Protein AF-0000000087522791 (afdb_homodimer)

pLDDT: mean 91.51, std 10.09, range [38.78, 98.69]

Sequence (340 aa):
MNMLNAKVTFFAPVYRTEDPEKVGAAVSNMANFGRPKSEEIRPDFISGTIPALDKIDCDGENIKQTACINGNLELLSGIHYLIRKEEIIDTANTAFKNGTDESGCQTLVALNKQAALMKHLSFPADVEPLGSVYLEIEAETPDALLKIIDWLTPPTKEGIPVYELKMNELMNMLNAKVTFFAPVYRTEDPEKVGAAVSNMANFGRPKSEEIRPDFISGTIPALDKIDCDGENIKQTACINGNLELLSGIHYLIRKEEIIDTANTAFKNGTDESGCQTLVALNKQAALMKHLSFPADVEPLGSVYLEIEAETPDALLKIIDWLTPPTKEGIPVYELKMNEL

Nearest PDB structures (foldseek):
  3d7a-assembly1_B  TM=8.753E-01  e=3.860E-10  Pyrococcus horikoshii
  2ogk-assembly1_A  TM=7.595E-01  e=5.384E-07  Archaeoglobus fulgidus
  2ogk-assembly1_C  TM=7.131E-01  e=2.020E-06  Archaeoglobus fulgidus
  2ogk-assembly1_B  TM=6.559E-01  e=8.596E-06  Archaeoglobus fulgidus
  8p8b-assembly1_d  TM=5.933E-01  e=1.029E-03  Mycoplasmoides pneumoniae M129

Foldseek 3Di:
DDFFWKKKKKKAFDFPVDDPVLLQLLSQLQQQPPHDPVPGDGWDKAALDDVPPVPDPDDSVGTGIMTMDMDTLVSCVRVLVLCVVVLPLPVLLVQQVVQQDPQLFKGKFFFQSVVSSVSHTDGDPDADPRGGIMMMMGGPHNVSSVVSSCQSRNDDDVSHHPDHDDSVVD/DDFFWKKKKKKWFDFPVDDPVLLQLLSQLQQCPPHDPVPGDGWDKAALDDVPPVPDPDDSVGTGIMTMDMDTLVSCPRLLVLCVVVLPLVVLLVQQVVQQDPQLQKGKFFFQSVVSSVSHTDGDPDQDPVTTIMMMMGGPHNVSSVVSSCQSRNDDDVSHHPDHDDSVND

InterPro domains:
  IPR002739 RNA-binding protein PAB1135-like [MF_01112] (6-160)
  IPR002739 RNA-binding protein PAB1135-like [PF01877] (8-127)
  IPR002739 RNA-binding protein PAB1135-like [PTHR39652] (6-169)
  IPR022803 Large ribosomal subunit protein uL5 domain superfamily [G3DSA:3.30.1440.10] (5-162)
  IPR022803 Large ribosomal subunit protein uL5 domain superfamily [SSF55282] (7-168)

Organism: NCBI:txid91560

Solvent-accessible surface area (backbone atoms only — not comparable to full-atom values): 17911 Å² total; per-residue (Å²): 115,77,60,63,70,34,46,30,34,35,31,29,67,31,40,70,41,37,30,63,66,45,49,32,44,15,45,31,36,49,48,31,35,92,50,56,78,92,68,52,64,73,56,43,78,40,70,75,50,59,85,62,54,90,76,44,94,68,66,67,90,43,34,55,28,18,31,33,42,76,49,39,63,74,44,44,54,24,48,39,51,41,30,60,74,66,69,34,40,67,64,50,37,51,44,47,59,70,25,36,45,92,80,38,24,36,29,50,35,61,28,33,34,56,43,16,56,70,66,37,80,46,68,59,90,58,89,41,31,68,44,42,29,33,44,36,43,37,27,85,35,39,67,53,32,50,50,53,49,38,48,57,26,38,62,56,59,97,84,39,63,75,56,81,65,55,74,73,76,54,116,76,60,61,69,33,46,30,35,36,31,28,74,32,41,70,40,38,30,62,67,45,49,31,44,15,45,31,36,49,50,30,36,91,50,55,76,90,69,53,64,74,56,45,77,39,69,77,49,57,85,62,52,91,76,45,94,67,65,66,90,46,37,56,27,18,32,33,43,76,48,39,61,74,44,43,53,24,48,40,50,42,31,60,74,64,68,36,40,67,62,50,37,51,43,48,57,72,24,37,45,92,81,38,22,37,29,49,36,59,28,34,34,57,43,16,55,70,67,38,79,47,68,59,92,54,90,47,27,67,43,42,30,31,44,37,42,36,28,85,35,39,66,54,31,50,50,52,48,37,48,57,26,36,61,56,60,96,83,38,63,75,55,81,64,55,74,73,77,54

Radius of gyration: 23.8 Å; Cα contacts (8 Å, |Δi|>4): 717; chains: 2; bounding box: 39×78×56 Å

Secondary structure (DSSP, 8-state):
-----EEEEEEEEEETTB-HHHHHHHHHHHHHTT--GGGPPPPEEEES--TTGGGS---GGGEEEEEEEEE-GGGGHHHHHHHHHTT-HHHHHHHHHHHB-TTSSEEEEEEEHHHHHTT-----SS--TT-EEEEEEEESSHHHHHHHHHHHS--EETTEES----GGG-/-----EEEEEEEEEETTB-HHHHHHHHHHHHHTT--GGGPPPPEEEES--TTTTTS---GGGEEEEEEEEE-GGGGHHHHHHHHHTT-HHHHHHHHHHHB-TTSSEEEEEEEHHHHHTT-----SS--TT-EEEEEEEESSHHHHHHHHHHHS--EETTEES----GGG-

Structure (mmCIF, N/CA/C/O backbone):
data_AF-0000000087522791-model_v1
#
loop_
_entity.id
_entity.type
_entity.pdbx_description
1 polymer 'UPF0201 protein C7391_0536'
#
loop_
_atom_site.group_PDB
_atom_site.id
_atom_site.type_symbol
_atom_site.label_atom_id
_atom_site.label_alt_id
_atom_site.label_comp_id
_atom_site.label_asym_id
_atom_site.label_entity_id
_atom_site.label_seq_id
_atom_site.pdbx_PDB_ins_code
_atom_site.Cartn_x
_atom_site.Cartn_y
_atom_site.Cartn_z
_atom_site.occupancy
_atom_site.B_iso_or_equiv
_atom_site.auth_seq_id
_atom_site.auth_comp_id
_atom_site.auth_asym_id
_atom_site.auth_atom_id
_atom_site.pdbx_PDB_model_num
ATOM 1 N N . MET A 1 1 ? 0.618 39.938 15.984 1 38.97 1 MET A N 1
ATOM 2 C CA . MET A 1 1 ? 0.861 38.688 16.734 1 38.97 1 MET A CA 1
ATOM 3 C C . MET A 1 1 ? 1.631 37.688 15.898 1 38.97 1 MET A C 1
ATOM 5 O O . MET A 1 1 ? 1.206 37.344 14.789 1 38.97 1 MET A O 1
ATOM 9 N N . ASN A 1 2 ? 2.881 37.656 16.031 1 54.75 2 ASN A N 1
ATOM 10 C CA . ASN A 1 2 ? 3.828 36.969 15.156 1 54.75 2 ASN A CA 1
ATOM 11 C C . ASN A 1 2 ? 3.557 35.469 15.102 1 54.75 2 ASN A C 1
ATOM 13 O O . ASN A 1 2 ? 3.533 34.781 16.141 1 54.75 2 ASN A O 1
ATOM 17 N N . MET A 1 3 ? 2.85 35 14.062 1 66.94 3 MET A N 1
ATOM 18 C CA . MET A 1 3 ? 2.564 33.562 13.883 1 66.94 3 MET A CA 1
ATOM 19 C C . MET A 1 3 ? 3.832 32.75 14.039 1 66.94 3 MET A C 1
ATOM 21 O O . MET A 1 3 ? 4.914 33.156 13.641 1 66.94 3 MET A O 1
ATOM 25 N N . LEU A 1 4 ? 3.703 31.703 14.945 1 83.94 4 LEU A N 1
ATOM 26 C CA . LEU A 1 4 ? 4.82 30.797 15.156 1 83.94 4 LEU A CA 1
ATOM 27 C C . LEU A 1 4 ? 5.426 30.359 13.82 1 83.94 4 LEU A C 1
ATOM 29 O O . LEU A 1 4 ? 4.707 30.172 12.836 1 83.94 4 LEU A O 1
ATOM 33 N N . ASN A 1 5 ? 6.723 30.516 13.828 1 90.94 5 ASN A N 1
ATOM 34 C CA . ASN A 1 5 ? 7.414 30 12.648 1 90.94 5 ASN A CA 1
ATOM 35 C C . ASN A 1 5 ? 7.488 28.469 12.672 1 90.94 5 ASN A C 1
ATOM 37 O O . ASN A 1 5 ? 7.938 27.891 13.656 1 90.94 5 ASN A O 1
ATOM 41 N N . ALA A 1 6 ? 6.812 27.812 11.742 1 96.88 6 ALA A N 1
ATOM 42 C CA . ALA A 1 6 ? 6.875 26.359 11.617 1 96.88 6 ALA A CA 1
ATOM 43 C C . ALA A 1 6 ? 6.93 25.938 10.148 1 96.88 6 ALA A C 1
ATOM 45 O O . ALA A 1 6 ? 6.375 26.609 9.281 1 96.88 6 ALA A O 1
ATOM 46 N N . LYS A 1 7 ? 7.672 24.891 9.914 1 97.69 7 LYS A N 1
ATOM 47 C CA . LYS A 1 7 ? 7.68 24.234 8.609 1 97.69 7 LYS A CA 1
ATOM 48 C C . LYS A 1 7 ? 6.695 23.078 8.57 1 97.69 7 LYS A C 1
ATOM 50 O O . LYS A 1 7 ? 6.688 22.234 9.477 1 97.69 7 LYS A O 1
ATOM 55 N N . VAL A 1 8 ? 5.828 23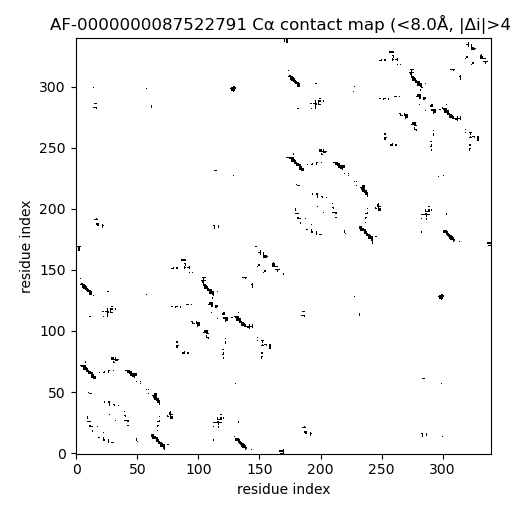.078 7.566 1 98.12 8 VAL A N 1
ATOM 56 C CA . VAL A 1 8 ? 4.832 22.031 7.406 1 98.12 8 VAL A CA 1
ATOM 57 C C . VAL A 1 8 ? 5.027 21.328 6.062 1 98.12 8 VAL A C 1
ATOM 59 O O . VAL A 1 8 ? 5.117 21.984 5.02 1 98.12 8 VAL A O 1
ATOM 62 N N . THR A 1 9 ? 5.117 20.016 6.105 1 97.44 9 THR A N 1
ATOM 63 C CA . THR A 1 9 ? 5.297 19.219 4.891 1 97.44 9 THR A CA 1
ATOM 64 C C . THR A 1 9 ? 4.285 18.078 4.832 1 97.44 9 THR A C 1
ATOM 66 O O . THR A 1 9 ? 4.121 17.344 5.801 1 97.44 9 THR A O 1
ATOM 69 N N . PHE A 1 10 ? 3.549 18.047 3.717 1 98.19 10 PHE A N 1
ATOM 70 C CA . PHE A 1 10 ? 2.805 16.844 3.346 1 98.19 10 PHE A CA 1
ATOM 71 C C . PHE A 1 10 ? 3.547 16.062 2.271 1 98.19 10 PHE A C 1
ATOM 73 O O . PHE A 1 10 ? 4.016 16.641 1.286 1 98.19 10 PHE A O 1
ATOM 80 N N . PHE A 1 11 ? 3.66 14.719 2.49 1 96.62 11 PHE A N 1
ATOM 81 C CA . PHE A 1 11 ? 4.301 13.961 1.422 1 96.62 11 PHE A CA 1
ATOM 82 C C . PHE A 1 11 ? 3.82 12.516 1.422 1 96.62 11 PHE A C 1
ATOM 84 O O . PHE A 1 11 ? 3.299 12.031 2.428 1 96.62 11 PHE A O 1
ATOM 91 N N . ALA A 1 12 ? 4.012 11.852 0.298 1 94.88 12 ALA A N 1
ATOM 92 C CA . ALA A 1 12 ? 3.662 10.445 0.132 1 94.88 12 ALA A CA 1
ATOM 93 C C . ALA A 1 12 ? 4.523 9.789 -0.945 1 94.88 12 ALA A C 1
ATOM 95 O O . ALA A 1 12 ? 4.723 10.359 -2.02 1 94.88 12 ALA A O 1
ATOM 96 N N . PRO A 1 13 ? 5.066 8.656 -0.604 1 92.31 13 PRO A N 1
ATOM 97 C CA . PRO A 1 13 ? 5.73 7.898 -1.665 1 92.31 13 PRO A CA 1
ATOM 98 C C . PRO A 1 13 ? 4.758 7.398 -2.73 1 92.31 13 PRO A C 1
ATOM 100 O O . PRO A 1 13 ? 3.609 7.074 -2.418 1 92.31 13 PRO A O 1
ATOM 103 N N . VAL A 1 14 ? 5.25 7.371 -3.955 1 93.25 14 VAL A N 1
ATOM 104 C CA . VAL A 1 14 ? 4.523 6.789 -5.078 1 93.25 14 VAL A CA 1
ATOM 105 C C . VAL A 1 14 ? 5.152 5.449 -5.461 1 93.25 14 VAL A C 1
ATOM 107 O O . VAL A 1 14 ? 6.266 5.406 -5.988 1 93.25 14 VAL A O 1
ATOM 110 N N . TYR A 1 15 ? 4.449 4.473 -5.262 1 91 15 TYR A N 1
ATOM 111 C CA . TYR A 1 15 ? 4.953 3.143 -5.586 1 91 15 TYR A CA 1
ATOM 112 C C . TYR A 1 15 ? 4.73 2.816 -7.059 1 91 15 TYR A C 1
ATOM 114 O O . TYR A 1 15 ? 3.971 3.504 -7.742 1 91 15 TYR A O 1
ATOM 122 N N . ARG A 1 16 ? 5.34 1.753 -7.543 1 91.44 16 ARG A N 1
ATOM 123 C CA . ARG A 1 16 ? 5.383 1.423 -8.961 1 91.44 16 ARG A CA 1
ATOM 124 C C . ARG A 1 16 ? 3.98 1.164 -9.508 1 91.44 16 ARG A C 1
ATOM 126 O O . ARG A 1 16 ? 3.664 1.549 -10.633 1 91.44 16 ARG A O 1
ATOM 133 N N . THR A 1 17 ? 3.098 0.601 -8.672 1 94.12 17 THR A N 1
ATOM 134 C CA . THR A 1 17 ? 1.778 0.24 -9.18 1 94.12 17 THR A CA 1
ATOM 135 C C . THR A 1 17 ? 0.808 1.41 -9.039 1 94.12 17 THR A C 1
ATOM 137 O O . THR A 1 17 ? -0.329 1.34 -9.508 1 94.12 17 THR A O 1
ATOM 140 N N . GLU A 1 18 ? 1.275 2.479 -8.43 1 94 18 GLU A N 1
ATOM 141 C CA . GLU A 1 18 ? 0.379 3.6 -8.164 1 94 18 GLU A CA 1
ATOM 142 C C . GLU A 1 18 ? 0.366 4.586 -9.328 1 94 18 GLU A C 1
ATOM 144 O O . GLU A 1 18 ? 1.277 4.586 -10.156 1 94 18 GLU A O 1
ATOM 149 N N . ASP A 1 19 ? -0.748 5.285 -9.344 1 95.62 19 ASP A N 1
ATOM 150 C CA . ASP A 1 19 ? -0.875 6.449 -10.219 1 95.62 19 ASP A CA 1
ATOM 151 C C . ASP A 1 19 ? -0.356 7.711 -9.531 1 95.62 19 ASP A C 1
ATOM 153 O O . ASP A 1 19 ? -0.935 8.164 -8.539 1 95.62 19 ASP A O 1
ATOM 157 N N . PRO A 1 20 ? 0.705 8.281 -10.102 1 95.69 20 PRO A N 1
ATOM 158 C CA . PRO A 1 20 ? 1.267 9.461 -9.445 1 95.69 20 PRO A CA 1
ATOM 159 C C . PRO A 1 20 ? 0.243 10.586 -9.281 1 95.69 20 PRO A C 1
ATOM 161 O O . PRO A 1 20 ? 0.276 11.312 -8.281 1 95.69 20 PRO A O 1
ATOM 164 N N . GLU A 1 21 ? -0.662 10.719 -10.195 1 97.38 21 GLU A N 1
ATOM 165 C CA . GLU A 1 21 ? -1.654 11.781 -10.109 1 97.38 21 GLU A CA 1
ATOM 166 C C . GLU A 1 21 ? -2.617 11.555 -8.953 1 97.38 21 GLU A C 1
ATOM 168 O O . GLU A 1 21 ? -3.016 12.508 -8.273 1 97.38 21 GLU A O 1
ATOM 173 N N . LYS A 1 22 ? -2.959 10.336 -8.75 1 96.88 22 LYS A N 1
ATOM 174 C CA . LYS A 1 22 ? -3.854 10.023 -7.637 1 96.88 22 LYS A CA 1
ATOM 175 C C . LYS A 1 22 ? -3.154 10.234 -6.297 1 96.88 22 LYS A C 1
ATOM 177 O O . LYS A 1 22 ? -3.754 10.75 -5.352 1 96.88 22 LYS A O 1
ATOM 182 N N . VAL A 1 23 ? -1.903 9.828 -6.211 1 96.56 23 VAL A N 1
ATOM 183 C CA . VAL A 1 23 ? -1.14 10.039 -4.984 1 96.56 23 VAL A CA 1
ATOM 184 C C . VAL A 1 23 ? -0.968 11.531 -4.734 1 96.56 23 VAL A C 1
ATOM 186 O O . VAL A 1 23 ? -1.139 12.008 -3.605 1 96.56 23 VAL A O 1
ATOM 189 N N . GLY A 1 24 ? -0.649 12.25 -5.828 1 98 24 GLY A N 1
ATOM 190 C CA . GLY A 1 24 ? -0.577 13.695 -5.723 1 98 24 GLY A CA 1
ATOM 191 C C . GLY A 1 24 ? -1.869 14.328 -5.238 1 98 24 GLY A C 1
ATOM 192 O O . GLY A 1 24 ? -1.847 15.266 -4.441 1 98 24 GLY A O 1
ATOM 193 N N . ALA A 1 25 ? -2.971 13.812 -5.715 1 98.25 25 ALA A N 1
ATOM 194 C CA . ALA A 1 25 ? -4.277 14.32 -5.293 1 98.25 25 ALA A CA 1
ATOM 195 C C . ALA A 1 25 ? -4.508 14.062 -3.807 1 98.25 25 ALA A C 1
ATOM 197 O O . ALA A 1 25 ? -5.062 14.914 -3.104 1 98.25 25 ALA A O 1
ATOM 198 N N . ALA A 1 26 ? -4.102 12.906 -3.34 1 97.88 26 ALA A N 1
ATOM 199 C CA . ALA A 1 26 ? -4.234 12.602 -1.918 1 97.88 26 ALA A CA 1
ATOM 200 C C . ALA A 1 26 ? -3.477 13.617 -1.064 1 97.88 26 ALA A C 1
ATOM 202 O O . ALA A 1 26 ? -4.016 14.133 -0.085 1 97.88 26 ALA A O 1
ATOM 203 N N . VAL A 1 27 ? -2.264 13.922 -1.478 1 98.38 27 VAL A N 1
ATOM 204 C CA . VAL A 1 27 ? -1.432 14.898 -0.781 1 98.38 27 VAL A CA 1
ATOM 205 C C . VAL A 1 27 ? -2.078 16.281 -0.86 1 98.38 27 VAL A C 1
ATOM 207 O O . VAL A 1 27 ? -2.201 16.969 0.152 1 98.38 27 VAL A O 1
ATOM 210 N N . SER A 1 28 ? -2.553 16.625 -2.008 1 98.5 28 SER A N 1
ATOM 211 C CA . SER A 1 28 ? -3.18 17.922 -2.256 1 98.5 28 SER A CA 1
ATOM 212 C C . SER A 1 28 ? -4.453 18.078 -1.431 1 98.5 28 SER A C 1
ATOM 214 O O . SER A 1 28 ? -4.707 19.156 -0.882 1 98.5 28 SER A O 1
ATOM 216 N N . ASN A 1 29 ? -5.18 17.047 -1.361 1 98.5 29 ASN A N 1
ATOM 217 C CA . ASN A 1 29 ? -6.434 17.094 -0.619 1 98.5 29 ASN A CA 1
ATOM 218 C C . ASN A 1 29 ? -6.199 17.406 0.856 1 98.5 29 ASN A C 1
ATOM 220 O O . ASN A 1 29 ? -6.977 18.141 1.47 1 98.5 29 ASN A O 1
ATOM 224 N N . MET A 1 30 ? -5.113 16.938 1.399 1 98.5 30 MET A N 1
ATOM 225 C CA . MET A 1 30 ? -4.797 17.172 2.803 1 98.5 30 MET A CA 1
ATOM 226 C C . MET A 1 30 ? -4.25 18.594 2.998 1 98.5 30 MET A C 1
ATOM 228 O O . MET A 1 30 ? -4.641 19.281 3.938 1 98.5 30 MET A O 1
ATOM 232 N N . ALA A 1 31 ? -3.492 19.031 2.084 1 98.5 31 ALA A N 1
ATOM 233 C CA . ALA A 1 31 ? -2.797 20.297 2.23 1 98.5 31 ALA A CA 1
ATOM 234 C C . ALA A 1 31 ? -3.715 21.469 1.884 1 98.5 31 ALA A C 1
ATOM 236 O O . ALA A 1 31 ? -3.568 22.562 2.428 1 98.5 31 ALA A O 1
ATOM 237 N N . ASN A 1 32 ? -4.648 21.188 0.984 1 97.62 32 ASN A N 1
ATOM 238 C CA . ASN A 1 32 ? -5.414 22.281 0.413 1 97.62 32 ASN A CA 1
ATOM 239 C C . ASN A 1 32 ? -6.855 22.297 0.92 1 97.62 32 ASN A C 1
ATOM 241 O O . ASN A 1 32 ? -7.668 23.109 0.486 1 97.62 32 ASN A O 1
ATOM 245 N N . PHE A 1 33 ? -7.16 21.438 1.762 1 96.81 33 PHE A N 1
ATOM 246 C CA . PHE A 1 33 ? -8.562 21.344 2.154 1 96.81 33 PHE A CA 1
ATOM 247 C C . PHE A 1 33 ? -9.086 22.703 2.607 1 96.81 33 PHE A C 1
ATOM 249 O O . PHE A 1 33 ? -8.469 23.359 3.439 1 96.81 33 PHE A O 1
ATOM 256 N N . GLY A 1 34 ? -10.211 23.078 1.997 1 93.5 34 GLY A N 1
ATOM 257 C CA . GLY A 1 34 ? -10.875 24.312 2.391 1 93.5 34 GLY A CA 1
ATOM 258 C C . GLY A 1 34 ? -10.258 25.547 1.752 1 93.5 34 GLY A C 1
ATOM 259 O O . GLY A 1 34 ? -10.781 26.656 1.897 1 93.5 34 GLY A O 1
ATOM 260 N N . ARG A 1 35 ? -9.164 25.375 1.144 1 93.62 35 ARG A N 1
ATOM 261 C CA . ARG A 1 35 ? -8.531 26.516 0.486 1 93.62 35 ARG A CA 1
ATOM 262 C C . ARG A 1 35 ? -9.234 26.859 -0.828 1 93.62 35 ARG A C 1
ATOM 264 O O . ARG A 1 35 ? -9.664 25.953 -1.552 1 93.62 35 ARG A O 1
ATOM 271 N N . PRO A 1 36 ? -9.266 28.156 -1.125 1 94.19 36 PRO A N 1
ATOM 272 C CA . PRO A 1 36 ? -9.781 28.516 -2.451 1 94.19 36 PRO A CA 1
ATOM 273 C C . PRO A 1 36 ? -8.938 27.922 -3.584 1 94.19 36 PRO A C 1
ATOM 275 O O . PRO A 1 36 ? -7.715 27.844 -3.465 1 94.19 36 PRO A O 1
ATOM 278 N N . LYS A 1 37 ? -9.602 27.594 -4.605 1 93.06 37 LYS A N 1
ATOM 279 C CA . LYS A 1 37 ? -8.945 26.984 -5.754 1 93.06 37 LYS A CA 1
ATOM 280 C C . LYS A 1 37 ? -7.758 27.812 -6.223 1 93.06 37 LYS A C 1
ATOM 282 O O . LYS A 1 37 ? -6.715 27.281 -6.594 1 93.06 37 LYS A O 1
ATOM 287 N N . SER A 1 38 ? -7.91 29.094 -6.133 1 94.81 38 SER A N 1
ATOM 288 C CA . SER A 1 38 ? -6.887 30.016 -6.605 1 94.81 38 SER A CA 1
ATOM 289 C C . SER A 1 38 ? -5.645 29.969 -5.723 1 94.81 38 SER A C 1
ATOM 291 O O . SER A 1 38 ? -4.57 30.422 -6.121 1 94.81 38 SER A O 1
ATOM 293 N N . GLU A 1 39 ? -5.738 29.359 -4.551 1 94.88 39 GLU A N 1
ATOM 294 C CA . GLU A 1 39 ? -4.641 29.344 -3.592 1 94.88 39 GLU A CA 1
ATOM 295 C C . GLU A 1 39 ? -4.098 27.938 -3.389 1 94.88 39 GLU A C 1
ATOM 297 O O . GLU A 1 39 ? -3.225 27.719 -2.547 1 94.88 39 GLU A O 1
ATOM 302 N N . GLU A 1 40 ? -4.645 27.016 -4.156 1 95.62 40 GLU A N 1
ATOM 303 C CA . GLU A 1 40 ? -4.207 25.625 -4.004 1 95.62 40 GLU A CA 1
ATOM 304 C C . GLU A 1 40 ? -2.748 25.469 -4.418 1 95.62 40 GLU A C 1
ATOM 306 O O . GLU A 1 40 ? -2.299 26.078 -5.391 1 95.62 40 GLU A O 1
ATOM 311 N N . ILE A 1 41 ? -2.141 24.75 -3.656 1 97.06 41 ILE A N 1
ATOM 312 C CA . ILE A 1 41 ? -0.743 24.438 -3.932 1 97.06 41 ILE A CA 1
ATOM 313 C C . ILE A 1 41 ? -0.645 23.078 -4.617 1 97.06 41 ILE A C 1
ATOM 315 O O . ILE A 1 41 ? -1.22 22.094 -4.145 1 97.06 41 ILE A O 1
ATOM 319 N N . ARG A 1 42 ? 0.048 23.016 -5.691 1 96.31 42 ARG A N 1
ATOM 320 C CA . ARG A 1 42 ? 0.276 21.75 -6.402 1 96.31 42 ARG A CA 1
ATOM 321 C C . ARG A 1 42 ? 1.446 20.984 -5.801 1 96.31 42 ARG A C 1
ATOM 323 O O . ARG A 1 42 ? 2.453 21.578 -5.414 1 96.31 42 ARG A O 1
ATOM 330 N N . PRO A 1 43 ? 1.288 19.703 -5.766 1 97.69 43 PRO A N 1
ATOM 331 C CA . PRO A 1 43 ? 2.422 18.938 -5.25 1 97.69 43 PRO A CA 1
ATOM 332 C C . PRO A 1 43 ? 3.605 18.906 -6.215 1 97.69 43 PRO A C 1
ATOM 334 O O . PRO A 1 43 ? 3.414 18.906 -7.434 1 97.69 43 PRO A O 1
ATOM 337 N N . ASP A 1 44 ? 4.773 18.922 -5.629 1 96.38 44 ASP A N 1
ATOM 338 C CA . ASP A 1 44 ? 5.988 18.578 -6.363 1 96.38 44 ASP A CA 1
ATOM 339 C C . ASP A 1 44 ? 6.266 17.078 -6.305 1 96.38 44 ASP A C 1
ATOM 341 O O . ASP A 1 44 ? 5.922 16.422 -5.32 1 96.38 44 ASP A O 1
ATOM 345 N N . PHE A 1 45 ? 6.852 16.609 -7.348 1 95.81 45 PHE A N 1
ATOM 346 C CA . PHE A 1 45 ? 7.277 15.219 -7.383 1 95.81 45 PHE A CA 1
ATOM 347 C C . PHE A 1 45 ? 8.797 15.117 -7.41 1 95.81 45 PHE A C 1
ATOM 349 O O . PHE A 1 45 ? 9.445 15.68 -8.297 1 95.81 45 PHE A O 1
ATOM 356 N N . ILE A 1 46 ? 9.312 14.461 -6.398 1 92.19 46 ILE A N 1
ATOM 357 C CA . ILE A 1 46 ? 10.758 14.312 -6.285 1 92.19 46 ILE A CA 1
ATOM 358 C C . ILE A 1 46 ? 11.148 12.852 -6.531 1 92.19 46 ILE A C 1
ATOM 360 O O . ILE A 1 46 ? 10.547 11.938 -5.961 1 92.19 46 ILE A O 1
ATOM 364 N N . SER A 1 47 ? 12.125 12.625 -7.363 1 87.06 47 SER A N 1
ATOM 365 C CA . SER A 1 47 ? 12.539 11.266 -7.707 1 87.06 47 SER A CA 1
ATOM 366 C C . SER A 1 47 ? 13.477 10.688 -6.652 1 87.06 47 SER A C 1
ATOM 368 O O . SER A 1 47 ? 14.383 11.375 -6.176 1 87.06 47 SER A O 1
ATOM 370 N N . GLY A 1 48 ? 13.305 9.43 -6.355 1 71 48 GLY A N 1
ATOM 371 C CA . GLY A 1 48 ? 14.25 8.602 -5.617 1 71 48 GLY A CA 1
ATOM 372 C C . GLY A 1 48 ? 14.312 8.945 -4.141 1 71 48 GLY A C 1
ATOM 373 O O . GLY A 1 48 ? 14.883 8.188 -3.35 1 71 48 GLY A O 1
ATOM 374 N N . THR A 1 49 ? 13.766 10.117 -3.707 1 71.75 49 THR A N 1
ATOM 375 C CA . THR A 1 49 ? 14 10.516 -2.324 1 71.75 49 THR A CA 1
ATOM 376 C C . THR A 1 49 ? 12.688 10.531 -1.537 1 71.75 49 THR A C 1
ATOM 378 O O . THR A 1 49 ? 11.641 10.906 -2.07 1 71.75 49 THR A O 1
ATOM 381 N N . ILE A 1 50 ? 12.672 9.859 -0.358 1 77.94 50 ILE A N 1
ATOM 382 C CA . ILE A 1 50 ? 11.578 10.031 0.591 1 77.94 50 ILE A CA 1
ATOM 383 C C . ILE A 1 50 ? 12.039 10.898 1.762 1 77.94 50 ILE A C 1
ATOM 385 O O . ILE A 1 50 ? 13.062 10.609 2.391 1 77.94 50 ILE A O 1
ATOM 389 N N . PRO A 1 51 ? 11.328 11.977 1.845 1 75.75 51 PRO A N 1
ATOM 390 C CA . PRO A 1 51 ? 11.633 12.68 3.092 1 75.75 51 PRO A CA 1
ATOM 391 C C . PRO A 1 51 ? 11.453 11.805 4.328 1 75.75 51 PRO A C 1
ATOM 393 O O . PRO A 1 51 ? 10.57 10.938 4.352 1 75.75 51 PRO A O 1
ATOM 396 N N . ALA A 1 52 ? 12.328 11.852 5.254 1 77.69 52 ALA A N 1
ATOM 397 C CA . ALA A 1 52 ? 12.242 11.164 6.543 1 77.69 52 ALA A CA 1
ATOM 398 C C . ALA A 1 52 ? 12.266 9.648 6.359 1 77.69 52 ALA A C 1
ATOM 400 O O . ALA A 1 52 ? 11.547 8.922 7.043 1 77.69 52 ALA A O 1
ATOM 401 N N . LEU A 1 53 ? 12.969 9.125 5.328 1 75.38 53 LEU A N 1
ATOM 402 C CA . LEU A 1 53 ? 13.055 7.707 5.008 1 75.38 53 LEU A CA 1
ATOM 403 C C . LEU A 1 53 ? 13.438 6.895 6.242 1 75.38 53 LEU A C 1
ATOM 405 O O . LEU A 1 53 ? 12.969 5.766 6.414 1 75.38 53 LEU A O 1
ATOM 409 N N . ASP A 1 54 ? 14.164 7.531 7.055 1 76.19 54 ASP A N 1
ATOM 410 C CA . ASP A 1 54 ? 14.656 6.84 8.242 1 76.19 54 ASP A CA 1
ATOM 411 C C . ASP A 1 54 ? 13.539 6.66 9.273 1 76.19 54 ASP A C 1
ATOM 413 O O . ASP A 1 54 ? 13.664 5.859 10.203 1 76.19 54 ASP A O 1
ATOM 417 N N . LYS A 1 55 ? 12.5 7.363 9.016 1 78 55 LYS A N 1
ATOM 418 C CA . LYS A 1 55 ? 11.445 7.355 10.023 1 78 55 LYS A CA 1
ATOM 419 C C . LYS A 1 55 ? 10.211 6.609 9.516 1 78 55 LYS A C 1
ATOM 421 O O . LYS A 1 55 ? 9.281 6.344 10.281 1 78 55 LYS A O 1
ATOM 426 N N . ILE A 1 56 ? 10.312 6.348 8.242 1 78.38 56 ILE A N 1
ATOM 427 C CA . ILE A 1 56 ? 9.141 5.715 7.648 1 78.38 56 ILE A CA 1
ATOM 428 C C . ILE A 1 56 ? 9.484 4.293 7.211 1 78.38 56 ILE A C 1
ATOM 430 O O . ILE A 1 56 ? 10.57 4.047 6.691 1 78.38 56 ILE A O 1
ATOM 434 N N . ASP A 1 57 ? 8.703 3.414 7.648 1 71.19 57 ASP A N 1
ATOM 435 C CA . ASP A 1 57 ? 8.867 2.037 7.191 1 71.19 57 ASP A CA 1
ATOM 436 C C . ASP A 1 57 ? 8.289 1.854 5.789 1 71.19 57 ASP A C 1
ATOM 438 O O . ASP A 1 57 ? 7.074 1.78 5.613 1 71.19 57 ASP A O 1
ATOM 442 N N . CYS A 1 58 ? 9.281 1.99 4.875 1 67.5 58 CYS A N 1
ATOM 443 C CA . CYS A 1 58 ? 8.836 1.794 3.498 1 67.5 58 CYS A CA 1
ATOM 444 C C . CYS A 1 58 ? 9.875 1.024 2.693 1 67.5 58 CYS A C 1
ATOM 446 O O . CYS A 1 58 ? 11.023 0.886 3.127 1 67.5 58 CYS A O 1
ATOM 448 N N . ASP A 1 59 ? 9.344 0.401 1.624 1 71.81 59 ASP A N 1
ATOM 449 C CA . ASP A 1 59 ? 10.242 -0.268 0.685 1 71.81 59 ASP A CA 1
ATOM 450 C C . ASP A 1 59 ? 10.812 0.721 -0.33 1 71.81 59 ASP A C 1
ATOM 452 O O . ASP A 1 59 ? 10.234 0.917 -1.403 1 71.81 59 ASP A O 1
ATOM 456 N N . GLY A 1 60 ? 11.945 1.244 0.061 1 72.94 60 GLY A N 1
ATOM 457 C CA . GLY A 1 60 ? 12.539 2.297 -0.747 1 72.94 60 GLY A CA 1
ATOM 458 C C . GLY A 1 60 ? 12.773 1.884 -2.188 1 72.94 60 GLY A C 1
ATOM 459 O O . GLY A 1 60 ? 12.648 2.701 -3.102 1 72.94 60 GLY A O 1
ATOM 460 N N . GLU A 1 61 ? 13.031 0.577 -2.357 1 76.88 61 GLU A N 1
ATOM 461 C CA . GLU A 1 61 ? 13.359 0.118 -3.703 1 76.88 61 GLU A CA 1
ATOM 462 C C . GLU A 1 61 ? 12.133 0.156 -4.613 1 76.88 61 GLU A C 1
ATOM 464 O O . GLU A 1 61 ? 12.266 0.21 -5.84 1 76.88 61 GLU A O 1
ATOM 469 N N . ASN A 1 62 ? 10.992 0.267 -4.023 1 81.81 62 ASN A N 1
ATOM 470 C CA . ASN A 1 62 ? 9.758 0.212 -4.801 1 81.81 62 ASN A CA 1
ATOM 471 C C . ASN A 1 62 ? 9.148 1.598 -4.98 1 81.81 62 ASN A C 1
ATOM 473 O O . ASN A 1 62 ? 8.109 1.742 -5.625 1 81.81 62 ASN A O 1
ATOM 477 N N . ILE A 1 63 ? 9.852 2.557 -4.438 1 85.25 63 ILE A N 1
ATOM 478 C CA . ILE A 1 63 ? 9.367 3.93 -4.512 1 85.25 63 ILE A CA 1
ATOM 479 C C . ILE A 1 63 ? 10.023 4.648 -5.691 1 85.25 63 ILE A C 1
ATOM 481 O O . ILE A 1 63 ? 11.25 4.715 -5.777 1 85.25 63 ILE A O 1
ATOM 485 N N . LYS A 1 64 ? 9.211 5.141 -6.555 1 84.31 64 LYS A N 1
ATOM 486 C CA . LYS A 1 64 ? 9.742 5.805 -7.742 1 84.31 64 LYS A CA 1
ATOM 487 C C . LYS A 1 64 ? 9.875 7.309 -7.523 1 84.31 64 LYS A C 1
ATOM 489 O O . LYS A 1 64 ? 10.805 7.938 -8.031 1 84.31 64 LYS A O 1
ATOM 494 N N . GLN A 1 65 ? 9 7.805 -6.852 1 92.44 65 GLN A N 1
ATOM 495 C CA . GLN A 1 65 ? 8.961 9.242 -6.586 1 92.44 65 GLN A CA 1
ATOM 496 C C . GLN A 1 65 ? 8.164 9.547 -5.32 1 92.44 65 GLN A C 1
ATOM 498 O O . GLN A 1 65 ? 7.57 8.641 -4.723 1 92.44 65 GLN A O 1
ATOM 503 N N . THR A 1 66 ? 8.266 10.758 -4.922 1 94.31 66 THR A N 1
ATOM 504 C CA . THR A 1 66 ? 7.531 11.234 -3.76 1 94.31 66 THR A CA 1
ATOM 505 C C .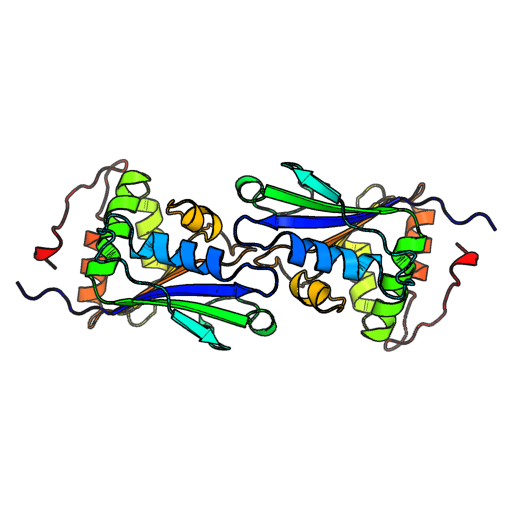 THR A 1 66 ? 6.785 12.523 -4.09 1 94.31 66 THR A C 1
ATOM 507 O O . THR A 1 66 ? 7.367 13.461 -4.648 1 94.31 66 THR A O 1
ATOM 510 N N . ALA A 1 67 ? 5.527 12.508 -3.844 1 96.75 67 ALA A N 1
ATOM 511 C CA . ALA A 1 67 ? 4.75 13.742 -3.934 1 96.75 67 ALA A CA 1
ATOM 512 C C . ALA A 1 67 ? 4.863 14.555 -2.648 1 96.75 67 ALA A C 1
ATOM 514 O O . ALA A 1 67 ? 4.738 14.008 -1.549 1 96.75 67 ALA A O 1
ATOM 515 N N . CYS A 1 68 ? 5.055 15.898 -2.805 1 97 68 CYS A N 1
ATOM 516 C CA . CYS A 1 68 ? 5.281 16.688 -1.601 1 97 68 CYS A CA 1
ATOM 517 C C . CYS A 1 68 ? 4.699 18.094 -1.752 1 97 68 CYS A C 1
ATOM 519 O O . CYS A 1 68 ? 4.715 18.656 -2.846 1 97 68 CYS A O 1
ATOM 521 N N . ILE A 1 69 ? 4.184 18.609 -0.733 1 97.94 69 ILE A N 1
ATOM 522 C CA . ILE A 1 69 ? 3.801 20.016 -0.582 1 97.94 69 ILE A CA 1
ATOM 523 C C . ILE A 1 69 ? 4.422 20.578 0.691 1 97.94 69 ILE A C 1
ATOM 525 O O . ILE A 1 69 ? 4.301 20 1.768 1 97.94 69 ILE A O 1
ATOM 529 N N . ASN A 1 70 ? 5.094 21.672 0.521 1 96.94 70 ASN A N 1
ATOM 530 C CA . ASN A 1 70 ? 5.727 22.359 1.642 1 96.94 70 ASN A CA 1
ATOM 531 C C . ASN A 1 70 ? 5.113 23.734 1.863 1 96.94 70 ASN A C 1
ATOM 533 O O . ASN A 1 70 ? 4.684 24.391 0.912 1 96.94 70 ASN A O 1
ATOM 537 N N . GLY A 1 71 ? 5.105 24.125 3.129 1 96.56 71 GLY A N 1
ATOM 538 C CA . GLY A 1 71 ? 4.613 25.453 3.49 1 96.56 71 GLY A CA 1
ATOM 539 C C . GLY A 1 71 ? 4.758 25.75 4.969 1 96.56 71 GLY A C 1
ATOM 540 O O . GLY A 1 71 ? 5.68 25.266 5.621 1 96.56 71 GLY A O 1
ATOM 541 N N . ASN A 1 72 ? 3.955 26.703 5.371 1 95.62 72 ASN A N 1
ATOM 542 C CA . ASN A 1 72 ? 3.99 27.141 6.766 1 95.62 72 ASN A CA 1
ATOM 543 C C . ASN A 1 72 ? 2.727 26.734 7.512 1 95.62 72 ASN A C 1
ATOM 545 O O . ASN A 1 72 ? 1.976 25.875 7.043 1 95.62 72 ASN A O 1
ATOM 549 N N . LEU A 1 73 ? 2.539 27.266 8.641 1 95.75 73 LEU A N 1
ATOM 550 C CA . LEU A 1 73 ? 1.483 26.906 9.57 1 95.75 73 LEU A CA 1
ATOM 551 C C . LEU A 1 73 ? 0.114 26.969 8.906 1 95.75 73 LEU A C 1
ATOM 553 O O . LEU A 1 73 ? -0.79 26.203 9.25 1 95.75 73 LEU A O 1
ATOM 557 N N . GLU A 1 74 ? -0.037 27.781 7.895 1 93.5 74 GLU A N 1
ATOM 558 C CA . GLU A 1 74 ? -1.323 27.953 7.227 1 93.5 74 GLU A CA 1
ATOM 559 C C . GLU A 1 74 ? -1.784 26.672 6.555 1 93.5 74 GLU A C 1
ATOM 561 O O . GLU A 1 74 ? -2.982 26.453 6.355 1 93.5 74 GLU A O 1
ATOM 566 N N . LEU A 1 75 ? -0.836 25.766 6.23 1 96.31 75 LEU A N 1
ATOM 567 C CA . LEU A 1 75 ? -1.147 24.5 5.578 1 96.31 75 LEU A CA 1
ATOM 568 C C . LEU A 1 75 ? -1.936 23.578 6.512 1 96.31 75 LEU A C 1
ATOM 570 O O . LEU A 1 75 ? -2.529 22.594 6.066 1 96.31 75 LEU A O 1
ATOM 574 N N . LEU A 1 76 ? -2.006 24 7.762 1 97.56 76 LEU A N 1
ATOM 575 C CA . LEU A 1 76 ? -2.631 23.125 8.742 1 97.56 76 LEU A CA 1
ATOM 576 C C . LEU A 1 76 ? -4.09 23.5 8.961 1 97.56 76 LEU A C 1
ATOM 578 O O . LEU A 1 76 ? -4.812 22.812 9.695 1 97.56 76 LEU A O 1
ATOM 582 N N . SER A 1 77 ? -4.52 24.594 8.289 1 96.19 77 SER A N 1
ATOM 583 C CA . SER A 1 77 ? -5.898 25.031 8.484 1 96.19 77 SER A CA 1
ATOM 584 C C . SER A 1 77 ? -6.883 23.938 8.078 1 96.19 77 SER A C 1
ATOM 586 O O . SER A 1 77 ? -7.875 23.703 8.773 1 96.19 77 SER A O 1
ATOM 588 N N . GLY A 1 78 ? -6.559 23.281 6.93 1 97.12 78 GLY A N 1
ATOM 589 C CA . GLY A 1 78 ? -7.41 22.188 6.488 1 97.12 78 GLY A CA 1
ATOM 590 C C . GLY A 1 78 ? -7.426 21.016 7.445 1 97.12 78 GLY A C 1
ATOM 591 O O . GLY A 1 78 ? -8.477 20.406 7.684 1 97.12 78 GLY A O 1
ATOM 592 N N . ILE A 1 79 ? -6.316 20.688 8.023 1 98.69 79 ILE A N 1
ATOM 593 C CA . ILE A 1 79 ? -6.203 19.594 8.984 1 98.69 79 ILE A CA 1
ATOM 594 C C . ILE A 1 79 ? -6.992 19.938 10.25 1 98.69 79 ILE A C 1
ATOM 596 O O . ILE A 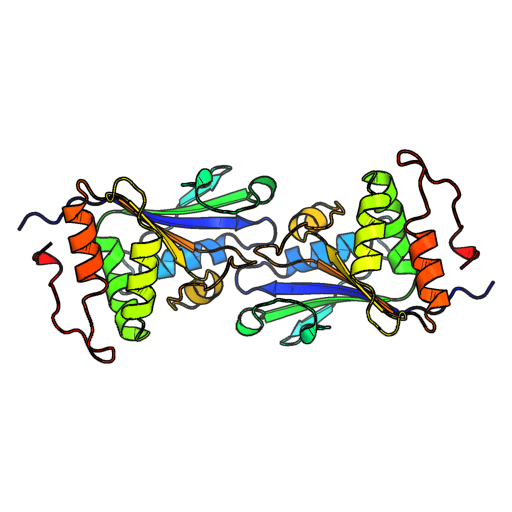1 79 ? -7.695 19.078 10.797 1 98.69 79 ILE A O 1
ATOM 600 N N . HIS A 1 80 ? -6.859 21.188 10.648 1 97.62 80 HIS A N 1
ATOM 601 C CA . HIS A 1 80 ? -7.633 21.656 11.789 1 97.62 80 HIS A CA 1
ATOM 602 C C . HIS A 1 80 ? -9.125 21.438 11.578 1 97.62 80 HIS A C 1
ATOM 604 O O . HIS A 1 80 ? -9.805 20.891 12.445 1 97.62 80 HIS A O 1
ATOM 610 N N . TYR A 1 81 ? -9.664 21.781 10.484 1 97.06 81 TYR A N 1
ATOM 611 C CA . TYR A 1 81 ? -11.07 21.625 10.133 1 97.06 81 TYR A CA 1
ATOM 612 C C . TYR A 1 81 ? -11.445 20.156 10.07 1 97.06 81 TYR A C 1
ATOM 614 O O . TYR A 1 81 ? -12.453 19.734 10.648 1 97.06 81 TYR A O 1
ATOM 622 N N . LEU A 1 82 ? -10.617 19.359 9.406 1 98.31 82 LEU A N 1
ATOM 623 C CA . LEU A 1 82 ? -10.922 17.953 9.172 1 98.31 82 LEU A CA 1
ATOM 624 C C . LEU A 1 82 ? -10.953 17.172 10.484 1 98.31 82 LEU A C 1
ATOM 626 O O . LEU A 1 82 ? -11.758 16.25 10.648 1 98.31 82 LEU A O 1
ATOM 630 N N . ILE A 1 83 ? -10.109 17.531 11.43 1 98.12 83 ILE A N 1
ATOM 631 C CA . ILE A 1 83 ? -10.086 16.875 12.734 1 98.12 83 ILE A CA 1
ATOM 632 C C . ILE A 1 83 ? -11.438 17.047 13.414 1 98.12 83 ILE A C 1
ATOM 634 O O . ILE A 1 83 ? -11.961 16.094 14.016 1 98.12 83 ILE A O 1
ATOM 638 N N . ARG A 1 84 ? -12.031 18.219 13.305 1 96.25 84 ARG A N 1
ATOM 639 C CA . ARG A 1 84 ? -13.336 18.469 13.906 1 96.25 84 ARG A CA 1
ATOM 640 C C . ARG A 1 84 ? -14.453 17.812 13.102 1 96.25 84 ARG A C 1
ATOM 642 O O . ARG A 1 84 ? -15.344 17.188 13.672 1 96.25 84 ARG A O 1
ATOM 649 N N . LYS A 1 85 ? -14.305 17.984 11.812 1 96.12 85 LYS A N 1
ATOM 650 C CA . LYS A 1 85 ? -15.312 17.406 10.93 1 96.12 85 LYS A CA 1
ATOM 651 C C . LYS A 1 85 ? -15.438 15.906 11.133 1 96.12 85 LYS A C 1
ATOM 653 O O . LYS A 1 85 ? -16.547 15.367 11.172 1 96.12 85 LYS A O 1
ATOM 658 N N . GLU A 1 86 ? -14.25 15.195 11.25 1 97.12 86 GLU A N 1
ATOM 659 C CA . GLU A 1 86 ? -14.219 13.75 11.398 1 97.12 86 GLU A CA 1
ATOM 660 C C . GLU A 1 86 ? -14.43 13.336 12.852 1 97.12 86 GLU A C 1
ATOM 662 O O . GLU A 1 86 ? -14.547 12.148 13.156 1 97.12 86 GLU A O 1
ATOM 667 N N . GLU A 1 87 ? -14.492 14.25 13.781 1 97.06 87 GLU A N 1
ATOM 668 C CA . GLU A 1 87 ? -14.688 14.008 15.211 1 97.06 87 GLU A CA 1
ATOM 669 C C . GLU A 1 87 ? -13.602 13.094 15.766 1 97.06 87 GLU A C 1
ATOM 671 O O . GLU A 1 87 ? -13.906 12.117 16.453 1 97.06 87 GLU A O 1
ATOM 676 N N . ILE A 1 88 ? -12.312 13.508 15.484 1 97.88 88 ILE A N 1
ATOM 677 C CA . ILE A 1 88 ? -11.219 12.625 15.883 1 97.88 88 ILE A CA 1
ATOM 678 C C . ILE A 1 88 ? -10.148 13.43 16.625 1 97.88 88 ILE A C 1
ATOM 680 O O . ILE A 1 88 ? -8.953 13.195 16.438 1 97.88 88 ILE A O 1
ATOM 684 N N . ILE A 1 89 ? -10.539 14.391 17.438 1 98.06 89 ILE A N 1
ATOM 685 C CA . ILE A 1 89 ? -9.578 15.234 18.141 1 98.06 89 ILE A CA 1
ATOM 686 C C . ILE A 1 89 ? -8.672 14.367 19 1 98.06 89 ILE A C 1
ATOM 688 O O . ILE A 1 89 ? -7.441 14.484 18.938 1 98.06 89 ILE A O 1
ATOM 692 N N . ASP A 1 90 ? -9.18 13.359 19.719 1 97.44 90 ASP A N 1
ATOM 693 C CA . ASP A 1 90 ? -8.398 12.531 20.641 1 97.44 90 ASP A CA 1
ATOM 694 C C . ASP A 1 90 ? -7.453 11.609 19.875 1 97.44 90 ASP A C 1
ATOM 696 O O . ASP A 1 90 ? -6.293 11.445 20.266 1 97.44 90 ASP A O 1
ATOM 700 N N . THR A 1 91 ? -8.008 11.031 18.875 1 97 91 THR A N 1
ATOM 701 C CA . THR A 1 91 ? -7.195 10.164 18.031 1 97 91 THR A CA 1
ATOM 702 C C . THR A 1 91 ? -6.035 10.938 17.422 1 97 91 THR A C 1
ATOM 704 O O . THR A 1 91 ? -4.895 10.469 17.422 1 97 91 THR A O 1
ATOM 707 N N . ALA A 1 92 ? -6.289 12.156 16.906 1 98.31 92 ALA A N 1
ATOM 708 C CA . ALA A 1 92 ? -5.266 13 16.297 1 98.31 92 ALA A CA 1
ATOM 709 C C . ALA A 1 92 ? -4.219 13.422 17.328 1 98.31 92 ALA A C 1
ATOM 711 O O . ALA A 1 92 ? -3.02 13.406 17.047 1 98.31 92 ALA A O 1
ATOM 712 N N . ASN A 1 93 ? -4.703 13.781 18.484 1 98.06 93 ASN A N 1
ATOM 713 C CA . ASN A 1 93 ? -3.785 14.164 19.562 1 98.06 93 ASN A CA 1
ATOM 714 C C . ASN A 1 93 ? -2.789 13.047 19.875 1 98.06 93 ASN A C 1
ATOM 716 O O . ASN A 1 93 ? -1.585 13.289 19.953 1 98.06 93 ASN A O 1
ATOM 720 N N . THR A 1 94 ? -3.305 11.906 20.016 1 97.75 94 THR A N 1
ATOM 721 C CA . THR A 1 94 ? -2.465 10.742 20.281 1 97.75 94 THR A CA 1
ATOM 722 C C . THR A 1 94 ? -1.459 10.539 19.156 1 97.75 94 THR A C 1
ATOM 724 O O . THR A 1 94 ? -0.277 10.289 19.406 1 97.75 94 THR A O 1
ATOM 727 N N . ALA A 1 95 ? -1.876 10.688 17.938 1 97.75 95 ALA A N 1
ATOM 728 C CA . ALA A 1 95 ? -0.994 10.5 16.797 1 97.75 95 ALA A CA 1
ATOM 729 C C . ALA A 1 95 ? 0.134 11.531 16.797 1 97.75 95 ALA A C 1
ATOM 731 O O . ALA A 1 95 ? 1.3 11.188 16.594 1 97.75 95 ALA A O 1
ATOM 732 N N . PHE A 1 96 ? -0.181 12.82 17.031 1 98.5 96 PHE A N 1
ATOM 733 C CA . PHE A 1 96 ? 0.822 13.883 17.031 1 98.5 96 PHE A CA 1
ATOM 734 C C . PHE A 1 96 ? 1.824 13.672 18.156 1 98.5 96 PHE A C 1
ATOM 736 O O . PHE A 1 96 ? 3.027 13.859 17.969 1 98.5 96 PHE A O 1
ATOM 743 N N . LYS A 1 97 ? 1.32 13.266 19.266 1 97.94 97 LYS A N 1
ATOM 744 C CA . LYS A 1 97 ? 2.203 13.039 20.406 1 97.94 97 LYS A CA 1
ATOM 745 C C . LYS A 1 97 ? 3.129 11.852 20.156 1 97.94 97 LYS A C 1
ATOM 747 O O . LYS A 1 97 ? 4.336 11.938 20.406 1 97.94 97 LYS A O 1
ATOM 752 N N . ASN A 1 98 ? 2.561 10.797 19.688 1 96.75 98 ASN A N 1
ATOM 753 C CA . ASN A 1 98 ? 3.365 9.625 19.391 1 96.75 98 ASN A CA 1
ATOM 754 C C . ASN A 1 98 ? 4.383 9.906 18.281 1 96.75 98 ASN A C 1
ATOM 756 O O . ASN A 1 98 ? 5.453 9.297 18.25 1 96.75 98 ASN A O 1
ATOM 760 N N . GLY A 1 99 ? 4.07 10.836 17.422 1 96.94 99 GLY A N 1
ATOM 761 C CA . GLY A 1 99 ? 4.93 11.148 16.297 1 96.94 99 GLY A CA 1
ATOM 762 C C . GLY A 1 99 ? 6.02 12.148 16.625 1 96.94 99 GLY A C 1
ATOM 763 O O . GLY A 1 99 ? 6.887 12.438 15.805 1 96.94 99 GLY A O 1
ATOM 764 N N . THR A 1 100 ? 5.934 12.727 17.812 1 98 100 THR A N 1
ATOM 765 C CA . THR A 1 100 ? 6.914 13.727 18.234 1 98 100 THR A CA 1
ATOM 766 C C . THR A 1 100 ? 8.242 13.07 18.578 1 98 100 THR A C 1
ATOM 768 O O . THR A 1 100 ? 8.281 12.062 19.297 1 98 100 THR A O 1
ATOM 771 N N . ASP A 1 101 ? 9.266 13.625 18 1 96.81 101 ASP A N 1
ATOM 772 C CA . ASP A 1 101 ? 10.57 13.008 18.203 1 96.81 101 ASP A CA 1
ATOM 773 C C . ASP A 1 101 ? 11.188 13.445 19.531 1 96.81 101 ASP A C 1
ATOM 775 O O . ASP A 1 101 ? 10.555 14.164 20.312 1 96.81 101 ASP A O 1
ATOM 779 N N . GLU A 1 102 ? 12.367 13.039 19.75 1 97 102 GLU A N 1
ATOM 780 C CA . GLU A 1 102 ? 13.016 13.234 21.047 1 97 102 GLU A CA 1
ATOM 781 C C . GLU A 1 102 ? 13.32 14.711 21.297 1 97 102 GLU A C 1
ATOM 783 O O . GLU A 1 102 ? 13.352 15.164 22.438 1 97 102 GLU A O 1
ATOM 788 N N . SER A 1 103 ? 13.586 15.508 20.266 1 97.31 103 SER A N 1
ATOM 789 C CA . SER A 1 103 ? 13.883 16.922 20.422 1 97.31 103 SER A CA 1
ATOM 790 C C . SER A 1 103 ? 12.648 17.703 20.875 1 97.31 103 SER A C 1
ATOM 792 O O . SER A 1 103 ? 12.766 18.797 21.438 1 97.31 103 SER A O 1
ATOM 794 N N . GLY A 1 104 ? 11.508 17.141 20.547 1 98.06 104 GLY A N 1
ATOM 795 C CA . GLY A 1 104 ? 10.25 17.812 20.844 1 98.06 104 GLY A CA 1
ATOM 796 C C . GLY A 1 104 ? 9.93 18.922 19.844 1 98.06 104 GLY A C 1
ATOM 797 O O . GLY A 1 104 ? 8.914 19.609 19.984 1 98.06 104 GLY A O 1
ATOM 798 N N . CYS A 1 105 ? 10.766 19.109 18.844 1 98.06 105 CYS A N 1
ATOM 799 C CA . CYS A 1 105 ? 10.609 20.219 17.906 1 98.06 105 CYS A CA 1
ATOM 800 C C . CYS A 1 105 ? 9.977 19.75 16.609 1 98.06 105 CYS A C 1
ATOM 802 O O . CYS A 1 105 ? 9.656 20.562 15.734 1 98.06 105 CYS A O 1
ATOM 804 N N . GLN A 1 106 ? 9.789 18.375 16.453 1 97.88 106 GLN A N 1
ATOM 805 C CA . GLN A 1 106 ? 9.258 17.828 15.211 1 97.88 106 GLN A CA 1
ATOM 806 C C . GLN A 1 106 ? 8.266 16.703 15.5 1 97.88 106 GLN A C 1
ATOM 808 O O . GLN A 1 106 ? 8.469 15.898 16.406 1 97.88 106 GLN A O 1
ATOM 813 N N . THR A 1 107 ? 7.207 16.656 14.805 1 98 107 THR A N 1
ATOM 814 C CA . THR A 1 107 ? 6.309 15.508 14.812 1 98 107 THR A CA 1
ATOM 815 C C . THR A 1 107 ? 6.023 15.023 13.398 1 98 107 THR A C 1
ATOM 817 O O . THR A 1 107 ? 5.949 15.828 12.461 1 98 107 THR A O 1
ATOM 820 N N . LEU A 1 108 ? 6.016 13.734 13.188 1 97.12 108 LEU A N 1
ATOM 821 C CA . LEU A 1 108 ? 5.699 13.062 11.93 1 97.12 108 LEU A CA 1
ATOM 822 C C . LEU A 1 108 ? 4.547 12.078 12.117 1 97.12 108 LEU A C 1
ATOM 824 O O . LEU A 1 108 ? 4.652 11.133 12.898 1 97.12 108 LEU A O 1
AT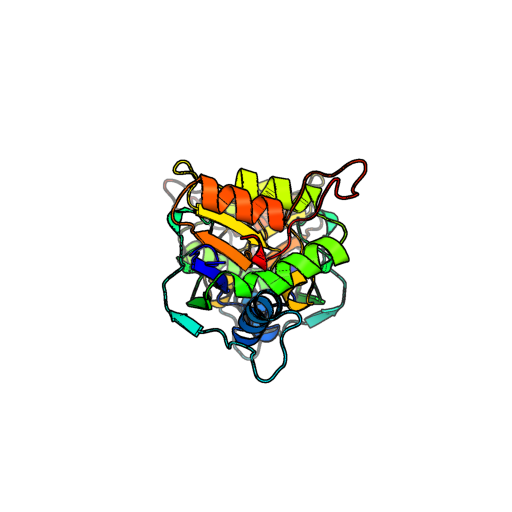OM 828 N N . VAL A 1 109 ? 3.457 12.273 11.352 1 96.75 109 VAL A N 1
ATOM 829 C CA . VAL A 1 109 ? 2.311 11.391 11.523 1 96.75 109 VAL A CA 1
ATOM 830 C C . VAL A 1 109 ? 1.894 10.82 10.172 1 96.75 109 VAL A C 1
ATOM 832 O O . VAL A 1 109 ? 2.02 11.492 9.141 1 96.75 109 VAL A O 1
ATOM 835 N N . ALA A 1 110 ? 1.453 9.602 10.227 1 95.06 110 ALA A N 1
ATOM 836 C CA . ALA A 1 110 ? 0.918 8.938 9.039 1 95.06 110 ALA A CA 1
ATOM 837 C C . ALA A 1 110 ? -0.581 9.188 8.898 1 95.06 110 ALA A C 1
ATOM 839 O O . ALA A 1 110 ? -1.316 9.148 9.891 1 95.06 110 ALA A O 1
ATOM 840 N N . LEU A 1 111 ? -0.984 9.516 7.676 1 96.38 111 LEU A N 1
ATOM 841 C CA . LEU A 1 111 ? -2.389 9.617 7.289 1 96.38 111 LEU A CA 1
ATOM 842 C C . LEU A 1 111 ? -2.746 8.531 6.273 1 96.38 111 LEU A C 1
ATOM 844 O O . LEU A 1 111 ? -1.958 8.234 5.371 1 96.38 111 LEU A O 1
ATOM 848 N N . ASN A 1 112 ? -3.932 7.973 6.426 1 93.5 112 ASN A N 1
ATOM 849 C CA . ASN A 1 112 ? -4.379 6.977 5.457 1 93.5 112 ASN A CA 1
ATOM 850 C C . ASN A 1 112 ? -4.434 7.555 4.043 1 93.5 112 ASN A C 1
ATOM 852 O O . ASN A 1 112 ? -5.223 8.461 3.77 1 93.5 112 ASN A O 1
ATOM 856 N N . LYS A 1 113 ? -3.662 7.012 3.205 1 94.56 113 LYS A N 1
ATOM 857 C CA . LYS A 1 113 ? -3.49 7.531 1.852 1 94.56 113 LYS A CA 1
ATOM 858 C C . LYS A 1 113 ? -4.777 7.391 1.04 1 94.56 113 LYS A C 1
ATOM 860 O O . LYS A 1 113 ? -5.172 8.312 0.33 1 94.56 113 LYS A O 1
ATOM 865 N N . GLN A 1 114 ? -5.484 6.293 1.178 1 93.31 114 GLN A N 1
ATOM 866 C CA . GLN A 1 114 ? -6.719 6.039 0.437 1 93.31 114 GLN A CA 1
ATOM 867 C C . GLN A 1 114 ? -7.836 6.969 0.896 1 93.31 114 GLN A C 1
ATOM 869 O O . GLN A 1 114 ? -8.586 7.504 0.073 1 93.31 114 GLN A O 1
ATOM 874 N N . ALA A 1 115 ? -7.906 7.156 2.152 1 94.19 115 ALA A N 1
ATOM 875 C CA . ALA A 1 115 ? -8.898 8.078 2.701 1 94.19 115 ALA A CA 1
ATOM 876 C C . ALA A 1 115 ? -8.617 9.516 2.279 1 94.19 115 ALA A C 1
ATOM 878 O O . ALA A 1 115 ? -9.539 10.273 1.981 1 94.19 115 ALA A O 1
ATOM 879 N N . ALA A 1 116 ? -7.312 9.859 2.266 1 97 116 ALA A N 1
ATOM 880 C CA . ALA A 1 116 ? -6.91 11.203 1.864 1 97 116 ALA A CA 1
ATOM 881 C C . ALA A 1 116 ? -7.367 11.516 0.443 1 97 116 ALA A C 1
ATOM 883 O O . ALA A 1 116 ? -7.793 12.633 0.151 1 97 116 ALA A O 1
ATOM 884 N N . LEU A 1 117 ? -7.246 10.539 -0.428 1 96.69 117 LEU A N 1
ATOM 885 C CA . LEU A 1 117 ? -7.711 10.719 -1.799 1 96.69 117 LEU A CA 1
ATOM 886 C C . LEU A 1 117 ? -9.195 11.062 -1.826 1 96.69 117 LEU A C 1
ATOM 888 O O . LEU A 1 117 ? -9.648 11.812 -2.697 1 96.69 117 LEU A O 1
ATOM 892 N N . MET A 1 118 ? -9.891 10.586 -0.841 1 95.94 118 MET A N 1
ATOM 893 C CA . MET A 1 118 ? -11.328 10.82 -0.747 1 95.94 118 MET A CA 1
ATOM 894 C C . MET A 1 118 ? -11.625 12.031 0.135 1 95.94 118 MET A C 1
ATOM 896 O O . MET A 1 118 ? -12.773 12.258 0.519 1 95.94 118 MET A O 1
ATOM 900 N N . LYS A 1 119 ? -10.641 12.75 0.569 1 97.12 119 LYS A N 1
ATOM 901 C CA . LYS A 1 119 ? -10.734 13.977 1.348 1 97.12 119 LYS A CA 1
ATOM 902 C C . LYS A 1 119 ? -11.18 13.695 2.779 1 97.12 119 LYS A C 1
ATOM 904 O O . LYS A 1 119 ? -11.867 14.508 3.396 1 97.12 119 LYS A O 1
ATOM 909 N N . HIS A 1 120 ? -10.82 12.492 3.229 1 96.81 120 HIS A N 1
ATOM 910 C CA . HIS A 1 120 ? -11.008 12.148 4.633 1 96.81 120 HIS A CA 1
ATOM 911 C C . HIS A 1 120 ? -9.68 12.07 5.367 1 96.81 120 HIS A C 1
ATOM 913 O O . HIS A 1 120 ? -8.68 11.625 4.805 1 96.81 120 HIS A O 1
ATOM 919 N N . LEU A 1 121 ? -9.758 12.516 6.582 1 98 121 LEU A N 1
ATOM 920 C CA . LEU A 1 121 ? -8.586 12.43 7.449 1 98 121 LEU A CA 1
ATOM 921 C C . LEU A 1 121 ? -8.688 11.227 8.383 1 98 121 LEU A C 1
ATOM 923 O O . LEU A 1 121 ? -9.68 11.078 9.109 1 98 121 LEU A O 1
ATOM 927 N N . SER A 1 122 ? -7.75 10.391 8.328 1 95.56 122 SER A N 1
ATOM 928 C CA . SER A 1 122 ? -7.723 9.219 9.203 1 95.56 122 SER A CA 1
ATOM 929 C C . SER A 1 122 ? -6.293 8.797 9.516 1 95.56 122 SER A C 1
ATOM 931 O O . SER A 1 122 ? -5.426 8.82 8.641 1 95.56 122 SER A O 1
ATOM 933 N N . PHE A 1 123 ? -6.09 8.422 10.734 1 95.44 123 PHE A N 1
ATOM 934 C CA . PHE A 1 123 ? -4.801 7.93 11.195 1 95.44 123 PHE A CA 1
ATOM 935 C C . PHE A 1 123 ? -4.785 6.406 11.234 1 95.44 123 PHE A C 1
ATOM 937 O O . PHE A 1 123 ? -5.555 5.793 11.977 1 95.44 123 PHE A O 1
ATOM 944 N N . PRO A 1 124 ? -3.898 5.863 10.438 1 88.12 124 PRO A N 1
ATOM 945 C CA . PRO A 1 124 ? -3.918 4.398 10.406 1 88.12 124 PRO A CA 1
ATOM 946 C C . PRO A 1 124 ? -3.402 3.773 11.703 1 88.12 124 PRO A C 1
ATOM 948 O O . PRO A 1 124 ? -2.475 4.301 12.32 1 88.12 124 PRO A O 1
ATOM 951 N N . ALA A 1 125 ? -4.062 2.67 12.07 1 77.69 125 ALA A N 1
ATOM 952 C CA . ALA A 1 125 ? -3.645 1.946 13.266 1 77.69 125 ALA A CA 1
ATOM 953 C C . ALA A 1 125 ? -2.354 1.172 13.023 1 77.69 125 ALA A C 1
ATOM 955 O O . ALA A 1 125 ? -1.504 1.067 13.906 1 77.69 125 ALA A O 1
ATOM 956 N N . ASP A 1 126 ? -2.275 0.642 11.898 1 75.31 126 ASP A N 1
ATOM 957 C CA . ASP A 1 126 ? -1.142 -0.199 11.523 1 75.31 126 ASP A CA 1
ATOM 958 C C . ASP A 1 126 ? -0.549 0.24 10.188 1 75.31 126 ASP A C 1
ATOM 960 O O . ASP A 1 126 ? -1.019 1.207 9.578 1 75.31 126 ASP A O 1
ATOM 964 N N . VAL A 1 127 ? 0.589 -0.37 9.938 1 66.62 127 VAL A N 1
ATOM 965 C CA . VAL A 1 127 ? 1.226 -0.107 8.656 1 66.62 127 VAL A CA 1
ATOM 966 C C . VAL A 1 127 ? 0.255 -0.434 7.52 1 66.62 127 VAL A C 1
ATOM 968 O O . VAL A 1 127 ? -0.388 -1.486 7.531 1 66.62 127 VAL A O 1
ATOM 971 N N . GLU A 1 128 ? 0.185 0.599 6.711 1 70.31 128 GLU A N 1
ATOM 972 C CA . GLU A 1 128 ? -0.767 0.457 5.609 1 70.31 128 GLU A CA 1
ATOM 973 C C . GLU A 1 128 ? -0.106 -0.166 4.387 1 70.31 128 GLU A C 1
ATOM 975 O O . GLU A 1 128 ? 1.046 0.141 4.07 1 70.31 128 GLU A O 1
ATOM 980 N N . PRO A 1 129 ? -0.79 -1.028 3.662 1 64.06 129 PRO A N 1
ATOM 981 C CA . PRO A 1 129 ? -0.241 -1.707 2.486 1 64.06 129 PRO A CA 1
ATOM 982 C C . PRO A 1 129 ? 0.333 -0.733 1.458 1 64.06 129 PRO A C 1
ATOM 984 O O . PRO A 1 129 ? 1.37 -1.012 0.851 1 64.06 129 PRO A O 1
ATOM 987 N N . LEU A 1 130 ? -0.229 0.358 1.127 1 69.19 130 LEU A N 1
ATOM 988 C CA . LEU A 1 130 ? 0.26 1.267 0.096 1 69.19 130 LEU A CA 1
ATOM 989 C C . LEU A 1 130 ? 0.835 2.535 0.718 1 69.19 130 LEU A C 1
ATOM 991 O O . LEU A 1 130 ? 1.007 3.545 0.031 1 69.19 130 LEU A O 1
ATOM 995 N N . GLY A 1 131 ? 1.272 2.305 1.888 1 81.94 131 GLY A N 1
ATOM 996 C CA . GLY A 1 131 ? 1.885 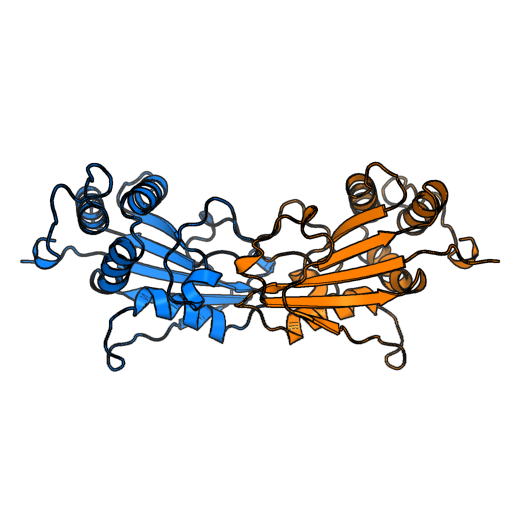3.449 2.545 1 81.94 131 GLY A CA 1
ATOM 997 C C . GLY A 1 131 ? 0.884 4.523 2.922 1 81.94 131 GLY A C 1
ATOM 998 O O . GLY A 1 131 ? -0.324 4.34 2.76 1 81.94 131 GLY A O 1
ATOM 999 N N . SER A 1 132 ? 1.43 5.566 3.449 1 91.19 132 SER A N 1
ATOM 1000 C CA . SER A 1 132 ? 0.636 6.652 4.012 1 91.19 132 SER A CA 1
ATOM 1001 C C . SER A 1 132 ? 0.97 7.98 3.344 1 91.19 132 SER A C 1
ATOM 1003 O O . SER A 1 132 ? 1.973 8.094 2.635 1 91.19 132 SER A O 1
ATOM 1005 N N . VAL A 1 133 ? 0.032 8.859 3.398 1 95.31 133 VAL A N 1
ATOM 1006 C CA . VAL A 1 133 ? 0.429 10.266 3.359 1 95.31 133 VAL A CA 1
ATOM 1007 C C . VAL A 1 133 ? 1.027 10.672 4.703 1 95.31 133 VAL A C 1
ATOM 1009 O O . VAL A 1 133 ? 0.511 10.297 5.758 1 95.31 133 VAL A O 1
ATOM 1012 N N . TYR A 1 134 ? 2.082 11.469 4.605 1 95.94 134 TYR A N 1
ATOM 1013 C CA . TYR A 1 134 ? 2.721 11.898 5.848 1 95.94 134 TYR A CA 1
ATOM 1014 C C . TYR A 1 134 ? 2.604 13.406 6.031 1 95.94 134 TYR A C 1
ATOM 1016 O O . TYR A 1 134 ? 2.682 14.164 5.062 1 95.94 134 TYR A O 1
ATOM 1024 N N . LEU A 1 135 ? 2.385 13.758 7.234 1 98.19 135 LEU A N 1
ATOM 1025 C CA . LEU A 1 135 ? 2.412 15.156 7.664 1 98.19 135 LEU A CA 1
ATOM 1026 C C . LEU A 1 135 ? 3.541 15.391 8.664 1 98.19 135 LEU A C 1
ATOM 1028 O O . LEU A 1 135 ? 3.564 14.781 9.734 1 98.19 135 LEU A O 1
ATOM 1032 N N . GLU A 1 136 ? 4.465 16.219 8.328 1 97.75 136 GLU A N 1
ATOM 1033 C CA . GLU A 1 136 ? 5.559 16.625 9.203 1 97.75 136 GLU A CA 1
ATOM 1034 C C . GLU A 1 136 ? 5.418 18.094 9.617 1 97.75 136 GLU A C 1
ATOM 1036 O O . GLU A 1 136 ? 5.18 18.953 8.773 1 97.75 136 GLU A O 1
ATOM 1041 N N . ILE A 1 137 ? 5.531 18.359 10.898 1 98.31 137 ILE A N 1
ATOM 1042 C CA . ILE A 1 137 ? 5.543 19.719 11.438 1 98.31 137 ILE A CA 1
ATOM 1043 C C . ILE A 1 137 ? 6.844 19.953 12.203 1 98.31 137 ILE A C 1
ATOM 1045 O O . ILE A 1 137 ? 7.184 19.188 13.109 1 98.31 137 ILE A O 1
ATOM 1049 N N . GLU A 1 138 ? 7.527 20.922 11.836 1 97.94 138 GLU A N 1
ATOM 1050 C CA . GLU A 1 138 ? 8.758 21.328 12.516 1 97.94 138 GLU A CA 1
ATOM 1051 C C . GLU A 1 138 ? 8.625 22.734 13.094 1 97.94 138 GLU A C 1
ATOM 1053 O O . GLU A 1 138 ? 8.359 23.688 12.367 1 97.94 138 GLU A O 1
ATOM 1058 N N . ALA A 1 139 ? 8.828 22.844 14.383 1 97.88 139 ALA A N 1
ATOM 1059 C CA . ALA A 1 139 ? 8.789 24.125 15.062 1 97.88 139 ALA A CA 1
ATOM 1060 C C . ALA A 1 139 ? 10.172 24.516 15.594 1 97.88 139 ALA A C 1
ATOM 1062 O O . ALA A 1 139 ? 11.062 23.672 15.68 1 97.88 139 ALA A O 1
ATOM 1063 N N . GLU A 1 140 ? 10.328 25.766 15.945 1 96.62 140 GLU A N 1
ATOM 1064 C CA . GLU A 1 140 ? 11.609 26.281 16.391 1 96.62 140 GLU A CA 1
ATOM 1065 C C . GLU A 1 140 ? 11.945 25.797 17.812 1 96.62 140 GLU A C 1
ATOM 1067 O O . GLU A 1 140 ? 13.117 25.641 18.156 1 96.62 140 GLU A O 1
ATOM 1072 N N . THR A 1 141 ? 10.914 25.578 18.594 1 97.31 141 THR A N 1
ATOM 1073 C CA . THR A 1 141 ? 11.094 25.109 19.969 1 97.31 141 THR A CA 1
ATOM 1074 C C . THR A 1 141 ? 10.047 24.062 20.328 1 97.31 141 THR A C 1
ATOM 1076 O O . THR A 1 141 ? 8.992 23.984 19.688 1 97.31 141 THR A O 1
ATOM 1079 N N . PRO A 1 142 ? 10.383 23.281 21.328 1 97.81 142 PRO A N 1
ATOM 1080 C CA . PRO A 1 142 ? 9.391 22.328 21.781 1 97.81 142 PRO A CA 1
ATOM 1081 C C . PRO A 1 142 ? 8.078 22.984 22.203 1 97.81 142 PRO A C 1
ATOM 1083 O O . PRO A 1 142 ? 7 22.453 21.906 1 97.81 142 PRO A O 1
ATOM 1086 N N . ASP A 1 143 ? 8.219 24.094 22.828 1 97.06 143 ASP A N 1
ATOM 1087 C CA . ASP A 1 143 ? 7.02 24.797 23.266 1 97.06 143 ASP A CA 1
ATOM 1088 C C . ASP A 1 143 ? 6.168 25.219 22.078 1 97.06 143 ASP A C 1
ATOM 1090 O O . ASP A 1 143 ? 4.938 25.172 22.141 1 97.06 143 ASP A O 1
ATOM 1094 N N . ALA A 1 144 ? 6.84 25.672 21.062 1 96.88 144 ALA A N 1
ATOM 1095 C CA . ALA A 1 144 ? 6.121 26.078 19.859 1 96.88 144 ALA A CA 1
ATOM 1096 C C . ALA A 1 144 ? 5.355 24.906 19.234 1 96.88 144 ALA A C 1
ATOM 1098 O O . ALA A 1 144 ? 4.199 25.062 18.844 1 96.88 144 ALA A O 1
ATOM 1099 N N . LEU A 1 145 ? 5.969 23.766 19.156 1 98.19 145 LEU A N 1
ATOM 1100 C CA . LEU A 1 145 ? 5.297 22.594 18.609 1 98.19 145 LEU A CA 1
ATOM 1101 C C . LEU A 1 145 ? 4.105 22.188 19.469 1 98.19 145 LEU A C 1
ATOM 1103 O O . LEU A 1 145 ? 3.029 21.891 18.938 1 98.19 145 LEU A O 1
ATOM 1107 N N . LEU A 1 146 ? 4.297 22.219 20.75 1 97.19 146 LEU A N 1
ATOM 1108 C CA . LEU A 1 146 ? 3.221 21.859 21.672 1 97.19 146 LEU A CA 1
ATOM 1109 C C . LEU A 1 146 ? 2.02 22.781 21.484 1 97.19 146 LEU A C 1
ATOM 1111 O O . LEU A 1 146 ? 0.873 22.328 21.531 1 97.19 146 LEU A O 1
ATOM 1115 N N . LYS A 1 147 ? 2.273 24.031 21.312 1 96.62 147 LYS A N 1
ATOM 1116 C CA . LYS A 1 147 ? 1.196 25 21.109 1 96.62 147 LYS A CA 1
ATOM 1117 C C . LYS A 1 147 ? 0.438 24.688 19.812 1 96.62 147 LYS A C 1
ATOM 1119 O O . LYS A 1 147 ? -0.79 24.797 19.766 1 96.62 147 LYS A O 1
ATOM 1124 N N . ILE A 1 148 ? 1.174 24.359 18.766 1 97.69 148 ILE A N 1
ATOM 1125 C CA . ILE A 1 148 ? 0.556 24.016 17.5 1 97.69 148 ILE A CA 1
ATOM 1126 C C . ILE A 1 148 ? -0.324 22.781 17.672 1 97.69 148 ILE A C 1
ATOM 1128 O O . ILE A 1 148 ? -1.467 22.766 17.203 1 97.69 148 ILE A O 1
ATOM 1132 N N . ILE A 1 149 ? 0.19 21.766 18.328 1 98.12 149 ILE A N 1
ATOM 1133 C CA . ILE A 1 149 ? -0.562 20.531 18.547 1 98.12 149 ILE A CA 1
ATOM 1134 C C . ILE A 1 149 ? -1.803 20.828 19.375 1 98.12 149 ILE A C 1
ATOM 1136 O O . ILE A 1 149 ? -2.885 20.297 19.109 1 98.12 149 ILE A O 1
ATOM 1140 N N . ASP A 1 150 ? -1.66 21.688 20.344 1 96.75 150 ASP A N 1
ATOM 1141 C CA . ASP A 1 150 ? -2.789 22.078 21.188 1 96.75 150 ASP A CA 1
ATOM 1142 C C . ASP A 1 150 ? -3.861 22.797 20.359 1 96.75 150 ASP A C 1
ATOM 1144 O O . ASP A 1 150 ? -5.059 22.625 20.609 1 96.75 150 ASP A O 1
ATOM 1148 N N . TRP A 1 151 ? -3.408 23.609 19.531 1 97.06 151 TRP A N 1
ATOM 1149 C CA . TRP A 1 151 ? -4.355 24.297 18.656 1 97.06 151 TRP A CA 1
ATOM 1150 C C . TRP A 1 151 ? -5.074 23.297 17.75 1 97.06 151 TRP A C 1
ATOM 1152 O O . TRP A 1 151 ? -6.293 23.375 17.578 1 97.06 151 TRP A O 1
ATOM 1162 N N . LEU A 1 152 ? -4.363 22.312 17.219 1 97.88 152 LEU A N 1
ATOM 1163 C CA . LEU A 1 152 ? -4.953 21.281 16.359 1 97.88 152 LEU A CA 1
ATOM 1164 C C . LEU A 1 152 ? -5.879 20.375 17.156 1 97.88 152 LEU A C 1
ATOM 1166 O O . LEU A 1 152 ? -6.945 19.984 16.672 1 97.88 152 LEU A O 1
ATOM 1170 N N . THR A 1 153 ? -5.418 20.016 18.344 1 98.19 153 THR A N 1
ATOM 1171 C CA . THR A 1 153 ? -6.066 18.969 19.109 1 98.19 153 THR A CA 1
ATOM 1172 C C . THR A 1 153 ? -6.164 19.328 20.594 1 98.19 153 THR A C 1
ATOM 1174 O O . THR A 1 153 ? -5.527 18.703 21.438 1 98.19 153 THR A O 1
ATOM 1177 N N . PRO A 1 154 ? -6.969 20.25 20.938 1 96.81 154 PRO A N 1
ATOM 1178 C CA . PRO A 1 154 ? -7.098 20.656 22.328 1 96.81 154 PRO A CA 1
ATOM 1179 C C . PRO A 1 154 ? -7.613 19.547 23.234 1 96.81 154 PRO A C 1
ATOM 1181 O O . PRO A 1 154 ? -8.148 18.547 22.75 1 96.81 154 PRO A O 1
ATOM 1184 N N . PRO A 1 155 ? -7.355 19.672 24.531 1 95.5 155 PRO A N 1
ATOM 1185 C CA . PRO A 1 155 ? -7.957 18.703 25.453 1 95.5 155 PRO A CA 1
ATOM 1186 C C . PRO A 1 155 ? -9.477 18.625 25.312 1 95.5 155 PRO A C 1
ATOM 1188 O O . PRO A 1 155 ? -10.133 19.641 25.047 1 95.5 155 PRO A O 1
ATOM 1191 N N . THR A 1 156 ? -9.875 17.438 25.453 1 95.56 156 THR A N 1
ATOM 1192 C CA . THR A 1 156 ? -11.312 17.234 25.312 1 95.56 156 THR A CA 1
ATOM 1193 C C . THR A 1 156 ? -11.898 16.578 26.562 1 95.56 156 THR A C 1
ATOM 1195 O O . THR A 1 156 ? -11.172 15.977 27.344 1 95.56 156 THR A O 1
ATOM 1198 N N . LYS A 1 157 ? -13.125 16.844 26.859 1 93.94 157 LYS A N 1
ATOM 1199 C CA . LYS A 1 157 ? -13.992 16.078 27.766 1 93.94 157 LYS A CA 1
ATOM 1200 C C . LYS A 1 157 ? -15.133 15.414 27 1 93.94 157 LYS A C 1
ATOM 1202 O O . LYS A 1 157 ? -15.969 16.109 26.406 1 93.94 157 LYS A O 1
ATOM 1207 N N . GLU A 1 158 ? -15.133 14.094 26.922 1 92.38 158 GLU A N 1
ATOM 1208 C CA . GLU A 1 158 ? -16.109 13.328 26.156 1 92.38 158 GLU A CA 1
ATOM 1209 C C . GLU A 1 158 ? -16.125 13.742 24.688 1 92.38 158 GLU A C 1
ATOM 1211 O O . GLU A 1 158 ? -17.188 13.945 24.109 1 92.38 158 GLU A O 1
ATOM 1216 N N . GLY A 1 159 ? -14.953 14.109 24.203 1 88.5 159 GLY A N 1
ATOM 1217 C CA . GLY A 1 159 ? -14.781 14.398 22.781 1 88.5 159 GLY A CA 1
ATOM 1218 C C . GLY A 1 159 ? -15.008 15.859 22.453 1 88.5 159 GLY A C 1
ATOM 1219 O O . GLY A 1 159 ? -14.836 16.266 21.297 1 88.5 159 GLY A O 1
ATOM 1220 N N . ILE A 1 160 ? -15.367 16.688 23.469 1 90.94 160 ILE A N 1
ATOM 1221 C CA . ILE A 1 160 ? -15.633 18.109 23.266 1 90.94 160 ILE A CA 1
ATOM 1222 C C . ILE A 1 160 ? -14.453 18.938 23.781 1 90.94 160 ILE A C 1
ATOM 1224 O O . ILE A 1 160 ? -14.008 18.734 24.922 1 90.94 160 ILE A O 1
ATOM 1228 N N . PRO A 1 161 ? -14.008 19.828 22.922 1 92.56 161 PRO A N 1
ATOM 1229 C CA . PRO A 1 161 ? -12.883 20.625 23.391 1 92.56 161 PRO A CA 1
ATOM 1230 C C . PRO A 1 161 ? -13.219 21.438 24.656 1 92.56 161 PRO A C 1
ATOM 1232 O O . PRO A 1 161 ? -14.289 22.031 24.734 1 92.56 161 PRO A O 1
ATOM 1235 N N . VAL A 1 162 ? -12.289 21.422 25.578 1 93.06 162 VAL A N 1
ATOM 1236 C CA . VAL A 1 162 ? -12.445 22.172 26.812 1 93.06 162 VAL A CA 1
ATOM 1237 C C . VAL A 1 162 ? -12.172 23.656 26.547 1 93.06 162 VAL A C 1
ATOM 1239 O O . VAL A 1 162 ? -12.758 24.531 27.188 1 93.06 162 VAL A O 1
ATOM 1242 N N . TYR A 1 163 ? -11.344 23.891 25.656 1 87.88 163 TYR A N 1
ATOM 1243 C CA . TYR A 1 163 ? -11.016 25.203 25.125 1 87.88 163 TYR A CA 1
ATOM 1244 C C . TYR A 1 163 ? -10.531 25.125 23.688 1 87.88 163 TYR A C 1
ATOM 1246 O O . TYR A 1 163 ? -10.242 24.031 23.188 1 87.88 163 TYR A O 1
ATOM 1254 N N . GLU A 1 164 ? -10.578 26.297 23 1 86.44 164 GLU A N 1
ATOM 1255 C CA . GLU A 1 164 ? -10.047 26.328 21.641 1 86.44 164 GLU A CA 1
ATOM 1256 C C . GLU A 1 164 ? -9.18 27.562 21.422 1 86.44 164 GLU A C 1
ATOM 1258 O O . GLU A 1 164 ? -9.625 28.688 21.641 1 86.44 164 GLU A O 1
ATOM 1263 N N . LEU A 1 165 ? -7.973 27.266 21.031 1 84.62 165 LEU A N 1
ATOM 1264 C CA . LEU A 1 165 ? -7.098 28.359 20.609 1 84.62 165 LEU A CA 1
ATOM 1265 C C . LEU A 1 165 ? -7.414 28.797 19.188 1 84.62 165 LEU A C 1
ATOM 1267 O O . LEU A 1 165 ? -7.852 27.984 18.359 1 84.62 165 LEU A O 1
ATOM 1271 N N . LYS A 1 166 ? -7.207 30.156 18.969 1 87.12 166 LYS A N 1
ATOM 1272 C CA . LYS A 1 166 ? -7.285 30.641 17.594 1 87.12 166 LYS A CA 1
ATOM 1273 C C . LYS A 1 166 ? -5.91 30.656 16.938 1 87.12 166 LYS A C 1
ATOM 1275 O O . LYS A 1 166 ? -4.887 30.75 17.609 1 87.12 166 LYS A O 1
ATOM 1280 N N . MET A 1 167 ? -5.91 30.547 15.672 1 83 167 MET A N 1
ATOM 1281 C CA . MET A 1 167 ? -4.645 30.5 14.938 1 83 167 MET A CA 1
ATOM 1282 C C . MET A 1 167 ? -3.814 31.75 15.203 1 83 167 MET A C 1
ATOM 1284 O O . MET A 1 167 ? -2.592 31.672 15.328 1 83 167 MET A O 1
ATOM 1288 N N . ASN A 1 168 ? -4.5 32.844 15.281 1 82.12 168 ASN A N 1
ATOM 1289 C CA . ASN A 1 168 ? -3.799 34.125 15.461 1 82.12 168 ASN A CA 1
ATOM 1290 C C . ASN A 1 168 ? -3.178 34.219 16.844 1 82.12 168 ASN A C 1
ATOM 1292 O O . ASN A 1 168 ? -2.387 35.125 17.109 1 82.12 168 ASN A O 1
ATOM 1296 N N . GLU A 1 169 ? -3.477 33.281 17.688 1 81.62 169 GLU A N 1
ATOM 1297 C CA . GLU A 1 169 ? -2.891 33.219 19.031 1 81.62 169 GLU A CA 1
ATOM 1298 C C . GLU A 1 169 ? -1.602 32.406 19.031 1 81.62 169 GLU A C 1
ATOM 1300 O O . GLU A 1 169 ? -0.932 32.281 20.047 1 81.62 169 GLU A O 1
ATOM 1305 N N . LEU A 1 170 ? -1.351 31.859 17.891 1 84.75 170 LEU A N 1
ATOM 1306 C CA . LEU A 1 170 ? -0.119 31.094 17.719 1 84.75 170 LEU A CA 1
ATOM 1307 C C . LEU A 1 170 ? 1.036 32 17.312 1 84.75 170 LEU A C 1
ATOM 1309 O O . LEU A 1 170 ? 0.838 32.969 16.578 1 84.75 170 LEU A O 1
ATOM 1313 N N . MET B 1 1 ? -0.674 -39.562 -18.797 1 38.78 1 MET B N 1
ATOM 1314 C CA . MET B 1 1 ? -0.356 -39.25 -17.406 1 38.78 1 MET B CA 1
ATOM 1315 C C . MET B 1 1 ? -1.222 -38.125 -16.859 1 38.78 1 MET B C 1
ATOM 1317 O O . MET B 1 1 ? -1.241 -37.031 -17.438 1 38.78 1 MET B O 1
ATOM 1321 N N . ASN B 1 2 ? -2.277 -38.438 -16.266 1 53.94 2 ASN B N 1
ATOM 1322 C CA . ASN B 1 2 ? -3.365 -37.531 -15.906 1 53.94 2 ASN B CA 1
ATOM 1323 C C . ASN B 1 2 ? -2.889 -36.406 -14.992 1 53.94 2 ASN B C 1
ATOM 1325 O O . ASN B 1 2 ? -2.361 -36.656 -13.906 1 53.94 2 ASN B O 1
ATOM 1329 N N . MET B 1 3 ? -2.562 -35.219 -15.57 1 66.44 3 MET B N 1
ATOM 1330 C CA . MET B 1 3 ? -2.129 -34.062 -14.789 1 66.44 3 MET B CA 1
ATOM 1331 C C . MET B 1 3 ? -3.082 -33.812 -13.625 1 66.44 3 MET B C 1
ATOM 1333 O O . MET B 1 3 ? -4.289 -34 -13.75 1 66.44 3 MET B O 1
ATOM 1337 N N . LEU B 1 4 ? -2.441 -33.719 -12.398 1 83.62 4 LEU B N 1
ATOM 1338 C CA . LEU B 1 4 ? -3.229 -33.406 -11.211 1 83.62 4 LEU B CA 1
ATOM 1339 C C . LEU B 1 4 ? -4.207 -32.281 -11.484 1 83.62 4 LEU B C 1
ATOM 1341 O O . LEU B 1 4 ? -3.885 -31.344 -12.219 1 83.62 4 LEU B O 1
ATOM 1345 N N . ASN B 1 5 ? -5.41 -32.625 -11.117 1 90.81 5 ASN B N 1
ATOM 1346 C CA . ASN B 1 5 ? -6.395 -31.547 -11.203 1 90.81 5 ASN B CA 1
ATOM 1347 C C . ASN B 1 5 ? -6.195 -30.516 -10.094 1 90.81 5 ASN B C 1
ATOM 1349 O O . ASN B 1 5 ? -6.129 -30.875 -8.914 1 90.81 5 ASN B O 1
ATOM 1353 N N . ALA B 1 6 ? -5.809 -29.297 -10.445 1 96.81 6 ALA B N 1
ATOM 1354 C CA . ALA B 1 6 ? -5.668 -28.219 -9.477 1 96.81 6 ALA B CA 1
ATOM 1355 C C . ALA B 1 6 ? -6.199 -26.906 -10.039 1 96.81 6 ALA B C 1
ATOM 1357 O O . ALA B 1 6 ? -6.133 -26.672 -11.25 1 96.81 6 ALA B O 1
ATOM 1358 N N . LYS B 1 7 ? -6.797 -26.141 -9.18 1 97.62 7 LYS B N 1
ATOM 1359 C CA . LYS B 1 7 ? -7.184 -24.766 -9.508 1 97.62 7 LYS B CA 1
ATOM 1360 C C . LYS B 1 7 ? -6.105 -23.766 -9.078 1 97.62 7 LYS B C 1
ATOM 1362 O O . LYS B 1 7 ? -5.617 -23.828 -7.945 1 97.62 7 LYS B O 1
ATOM 1367 N N . VAL B 1 8 ? -5.684 -22.938 -10.008 1 98.06 8 VAL B N 1
ATOM 1368 C CA . VAL B 1 8 ? -4.656 -21.938 -9.742 1 98.06 8 VAL B CA 1
ATOM 1369 C C . VAL B 1 8 ? -5.223 -20.547 -9.992 1 98.06 8 VAL B C 1
ATOM 1371 O O . VAL B 1 8 ? -5.801 -20.281 -11.047 1 98.06 8 VAL B O 1
ATOM 1374 N N . THR B 1 9 ? -5.07 -19.672 -9 1 97.31 9 THR B N 1
ATOM 1375 C CA . THR B 1 9 ? -5.555 -18.297 -9.109 1 97.31 9 THR B CA 1
ATOM 1376 C C . THR B 1 9 ? -4.465 -17.297 -8.727 1 97.31 9 THR B C 1
ATOM 1378 O O . THR B 1 9 ? -3.84 -17.438 -7.672 1 97.31 9 THR B O 1
ATOM 1381 N N . PHE B 1 10 ? -4.199 -16.391 -9.648 1 98 10 PHE B N 1
ATOM 1382 C CA . PHE B 1 10 ? -3.459 -15.172 -9.312 1 98 10 PHE B CA 1
ATOM 1383 C C . PHE B 1 10 ? -4.406 -13.992 -9.125 1 98 10 PHE B C 1
ATOM 1385 O O . PHE B 1 10 ? -5.297 -13.773 -9.945 1 98 10 PHE B O 1
ATOM 1392 N N . PHE B 1 11 ? -4.203 -13.25 -8.008 1 96.25 11 PHE B N 1
ATOM 1393 C CA . PHE B 1 11 ? -5.059 -12.078 -7.875 1 96.25 11 PHE B CA 1
ATOM 1394 C C . PHE B 1 11 ? -4.383 -11 -7.035 1 96.25 11 PHE B C 1
ATOM 1396 O O . PHE B 1 11 ? -3.451 -11.289 -6.281 1 96.25 11 PHE B O 1
ATOM 1403 N N . ALA B 1 12 ? -4.863 -9.781 -7.184 1 94.62 12 ALA B N 1
ATOM 1404 C CA . ALA B 1 12 ? -4.375 -8.633 -6.426 1 94.62 12 ALA B CA 1
ATOM 1405 C C . ALA B 1 12 ? -5.457 -7.566 -6.285 1 94.62 12 ALA B C 1
ATOM 1407 O O . ALA B 1 12 ? -6.137 -7.234 -7.258 1 94.62 12 ALA B O 1
ATOM 1408 N N . PRO B 1 13 ? -5.637 -7.125 -5.078 1 92.19 13 PRO B N 1
ATOM 1409 C CA . PRO B 1 13 ? -6.516 -5.965 -4.926 1 92.19 13 PRO B CA 1
ATOM 1410 C C . PRO B 1 13 ? -5.949 -4.707 -5.578 1 92.19 13 PRO B C 1
ATOM 1412 O O . PRO B 1 13 ? -4.734 -4.504 -5.582 1 92.19 13 PRO B O 1
ATOM 1415 N N . VAL B 1 14 ? -6.836 -3.916 -6.117 1 93.31 14 VAL B N 1
ATOM 1416 C CA . VAL B 1 14 ? -6.5 -2.6 -6.652 1 93.31 14 VAL B CA 1
ATOM 1417 C C . VAL B 1 14 ? -6.988 -1.516 -5.691 1 93.31 14 VAL B C 1
ATOM 1419 O O . VAL B 1 14 ? -8.195 -1.29 -5.562 1 93.31 14 VAL B O 1
ATOM 1422 N N . TYR B 1 15 ? -6.117 -0.86 -5.141 1 91.38 15 TYR B N 1
ATOM 1423 C CA . TYR B 1 15 ? -6.469 0.197 -4.199 1 91.38 15 TYR B CA 1
ATOM 1424 C C . TYR B 1 15 ? -6.773 1.5 -4.93 1 91.38 15 TYR B C 1
ATOM 1426 O O . TYR B 1 15 ? -6.469 1.637 -6.117 1 91.38 15 TYR B O 1
ATOM 1434 N N . ARG B 1 16 ? -7.305 2.471 -4.246 1 91.81 16 ARG B N 1
ATOM 1435 C CA . ARG B 1 16 ? -7.816 3.701 -4.84 1 91.81 16 ARG B CA 1
ATOM 1436 C C . ARG B 1 16 ? -6.699 4.488 -5.52 1 91.81 16 ARG B C 1
ATOM 1438 O O . ARG B 1 16 ? -6.902 5.066 -6.59 1 91.81 16 ARG B O 1
ATOM 1445 N N . THR B 1 17 ? -5.5 4.434 -4.957 1 94.25 17 THR B N 1
ATOM 1446 C CA . THR B 1 17 ? -4.43 5.254 -5.508 1 94.25 17 THR B CA 1
ATOM 1447 C C . THR B 1 17 ? -3.693 4.508 -6.617 1 94.25 17 THR B C 1
ATOM 1449 O O . THR B 1 17 ? -2.828 5.078 -7.289 1 94.25 17 THR B O 1
ATOM 1452 N N . GLU B 1 18 ? -4.062 3.275 -6.844 1 94.19 18 GLU B N 1
ATOM 1453 C CA . GLU B 1 18 ? -3.338 2.463 -7.816 1 94.19 18 GLU B CA 1
ATOM 1454 C C . GLU B 1 18 ? -3.922 2.629 -9.219 1 94.19 18 GLU B C 1
ATOM 1456 O O . GLU B 1 18 ? -5.059 3.084 -9.375 1 94.19 18 GLU B O 1
ATOM 1461 N N . ASP B 1 19 ? -3.035 2.324 -10.156 1 95.69 19 ASP B N 1
ATOM 1462 C CA . ASP B 1 19 ? -3.441 2.158 -11.547 1 95.69 19 ASP B CA 1
ATOM 1463 C C . ASP B 1 19 ? -3.863 0.718 -11.828 1 95.69 19 ASP B C 1
ATOM 1465 O O . ASP B 1 19 ? -3.037 -0.197 -11.773 1 95.69 19 ASP B O 1
ATOM 1469 N N . PRO B 1 20 ? -5.133 0.556 -12.172 1 95.56 20 PRO B N 1
ATOM 1470 C CA . PRO B 1 20 ? -5.598 -0.813 -12.406 1 95.56 20 PRO B CA 1
ATOM 1471 C C . PRO B 1 20 ? -4.789 -1.534 -13.484 1 95.56 20 PRO B C 1
ATOM 1473 O O . PRO B 1 20 ? -4.566 -2.744 -13.391 1 95.56 20 PRO B O 1
ATOM 1476 N N . GLU B 1 21 ? -4.336 -0.827 -14.461 1 97.25 21 GLU B N 1
ATOM 1477 C CA . GLU B 1 21 ? -3.578 -1.455 -15.539 1 97.25 21 GLU B CA 1
ATOM 1478 C C . GLU B 1 21 ? -2.227 -1.959 -15.039 1 97.25 21 GLU B C 1
ATOM 1480 O O . GLU B 1 21 ? -1.768 -3.027 -15.453 1 97.25 21 GLU B O 1
ATOM 1485 N N . LYS B 1 22 ? -1.633 -1.202 -14.18 1 96.62 22 LYS B N 1
ATOM 1486 C CA . LYS B 1 22 ? -0.35 -1.628 -13.625 1 96.62 22 LYS B CA 1
ATOM 1487 C C . LYS B 1 22 ? -0.521 -2.834 -12.703 1 96.62 22 LYS B C 1
ATOM 1489 O O . LYS B 1 22 ? 0.292 -3.76 -12.727 1 96.62 22 LYS B O 1
ATOM 1494 N N . VAL B 1 23 ? -1.562 -2.818 -11.906 1 96.38 23 VAL B N 1
ATOM 1495 C CA . VAL B 1 23 ? -1.837 -3.953 -11.031 1 96.38 23 VAL B CA 1
ATOM 1496 C C . VAL B 1 23 ? -2.148 -5.191 -11.867 1 96.38 23 VAL B C 1
ATOM 1498 O O . VAL B 1 23 ? -1.65 -6.281 -11.586 1 96.38 23 VAL B O 1
ATOM 1501 N N . GLY B 1 24 ? -2.963 -4.973 -12.922 1 97.81 24 GLY B N 1
ATOM 1502 C CA . GLY B 1 24 ? -3.23 -6.059 -13.852 1 97.81 24 GLY B CA 1
ATOM 1503 C C . GLY B 1 24 ? -1.976 -6.625 -14.484 1 97.81 24 GLY B C 1
ATOM 1504 O O . GLY B 1 24 ? -1.854 -7.836 -14.656 1 97.81 24 GLY B O 1
ATOM 1505 N N . ALA B 1 25 ? -1.072 -5.75 -14.828 1 98.19 25 ALA B N 1
ATOM 1506 C CA . ALA B 1 25 ? 0.191 -6.184 -15.422 1 98.19 25 ALA B CA 1
ATOM 1507 C C . ALA B 1 25 ? 1.001 -7.02 -14.43 1 98.19 25 ALA B C 1
ATOM 1509 O O . ALA B 1 25 ? 1.63 -8.008 -14.82 1 98.19 25 ALA B O 1
ATOM 1510 N N . ALA B 1 26 ? 0.996 -6.613 -13.18 1 97.69 26 ALA B N 1
ATOM 1511 C CA . ALA B 1 26 ? 1.7 -7.383 -12.156 1 97.69 26 ALA B CA 1
ATOM 1512 C C . ALA B 1 26 ? 1.159 -8.805 -12.07 1 97.69 26 ALA B C 1
ATOM 1514 O O . ALA B 1 26 ? 1.93 -9.773 -12.055 1 97.69 26 ALA B O 1
ATOM 1515 N N . VAL B 1 27 ? -0.143 -8.93 -12.094 1 98.25 27 VAL B N 1
ATOM 1516 C CA . VAL B 1 27 ? -0.803 -10.227 -12.055 1 98.25 27 VAL B CA 1
ATOM 1517 C C . VAL B 1 27 ? -0.47 -11.023 -13.312 1 98.25 27 VAL B C 1
ATOM 1519 O O . VAL B 1 27 ? -0.091 -12.195 -13.242 1 98.25 27 VAL B O 1
ATOM 1522 N N . SER B 1 28 ? -0.533 -10.375 -14.422 1 98.5 28 SER B N 1
ATOM 1523 C CA . SER B 1 28 ? -0.268 -10.992 -15.719 1 98.5 28 SER B CA 1
ATOM 1524 C C . SER B 1 28 ? 1.174 -11.477 -15.812 1 98.5 28 SER B C 1
ATOM 1526 O O . SER B 1 28 ? 1.435 -12.562 -16.328 1 98.5 28 SER B O 1
ATOM 1528 N N . ASN B 1 29 ? 2.041 -10.688 -15.305 1 98.44 29 ASN B N 1
ATOM 1529 C CA . ASN B 1 29 ? 3.457 -11.039 -15.367 1 98.44 29 ASN B CA 1
ATOM 1530 C C . ASN B 1 29 ? 3.744 -12.336 -14.609 1 98.44 29 ASN B C 1
ATOM 1532 O O . ASN B 1 29 ? 4.566 -13.148 -15.047 1 98.44 29 ASN B O 1
ATOM 1536 N N . MET B 1 30 ? 3.027 -12.578 -13.547 1 98.38 30 MET B N 1
ATOM 1537 C CA . MET B 1 30 ? 3.223 -13.789 -12.758 1 98.38 30 MET B CA 1
ATOM 1538 C C . MET B 1 30 ? 2.562 -14.992 -13.43 1 98.38 30 MET B C 1
ATOM 1540 O O . MET B 1 30 ? 3.156 -16.062 -13.5 1 98.38 30 MET B O 1
ATOM 1544 N N . ALA B 1 31 ? 1.46 -14.773 -14 1 98.5 31 ALA B N 1
ATOM 1545 C CA . ALA B 1 31 ? 0.667 -15.867 -14.547 1 98.5 31 ALA B CA 1
ATOM 1546 C C . ALA B 1 31 ? 1.176 -16.281 -15.922 1 98.5 31 ALA B C 1
ATOM 1548 O O . ALA B 1 31 ? 1.056 -17.438 -16.312 1 98.5 31 ALA B O 1
ATOM 1549 N N . ASN B 1 32 ? 1.736 -15.297 -16.609 1 97.56 32 ASN B N 1
ATOM 1550 C CA . ASN B 1 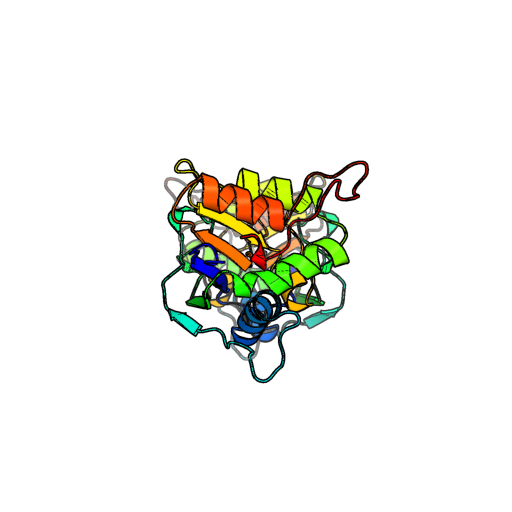32 ? 2.037 -15.531 -18.016 1 97.56 32 ASN B CA 1
ATOM 1551 C C . ASN B 1 32 ? 3.539 -15.656 -18.25 1 97.56 32 ASN B C 1
ATOM 1553 O O . ASN B 1 32 ? 3.98 -15.781 -19.391 1 97.56 32 ASN B O 1
ATOM 1557 N N . PHE B 1 33 ? 4.266 -15.641 -17.25 1 96.81 33 PHE B N 1
ATOM 1558 C CA . PHE B 1 33 ? 5.707 -15.633 -17.469 1 96.81 33 PHE B CA 1
ATOM 1559 C C . PHE B 1 33 ? 6.129 -16.797 -18.344 1 96.81 33 PHE B C 1
ATOM 1561 O O . PHE B 1 33 ? 5.766 -17.953 -18.078 1 96.81 33 PHE B O 1
ATOM 1568 N N . GLY B 1 34 ? 6.859 -16.453 -19.406 1 93.56 34 GLY B N 1
ATOM 1569 C CA . GLY B 1 34 ? 7.395 -17.484 -20.281 1 93.56 34 GLY B CA 1
ATOM 1570 C C . GLY B 1 34 ? 6.391 -17.984 -21.297 1 93.56 34 GLY B C 1
ATOM 1571 O O . GLY B 1 34 ? 6.734 -18.766 -22.188 1 93.56 34 GLY B O 1
ATOM 1572 N N . ARG B 1 35 ? 5.195 -17.625 -21.125 1 93.75 35 ARG B N 1
ATOM 1573 C CA . ARG B 1 35 ? 4.18 -18.047 -22.094 1 93.75 35 ARG B CA 1
ATOM 1574 C C . ARG B 1 35 ? 4.281 -17.25 -23.375 1 93.75 35 ARG B C 1
ATOM 1576 O O . ARG B 1 35 ? 4.551 -16.047 -23.359 1 93.75 35 ARG B O 1
ATOM 1583 N N . PRO B 1 36 ? 3.971 -17.938 -24.484 1 94 36 PRO B N 1
ATOM 1584 C CA . PRO B 1 36 ? 3.887 -17.172 -25.734 1 94 36 PRO B CA 1
ATOM 1585 C C . PRO B 1 36 ? 2.791 -16.109 -25.688 1 94 36 PRO B C 1
ATOM 1587 O O . PRO B 1 36 ? 1.753 -16.312 -25.047 1 94 36 PRO B O 1
ATOM 1590 N N . LYS B 1 37 ? 3.092 -15.086 -26.359 1 92.56 37 LYS B N 1
ATOM 1591 C CA . LYS B 1 37 ? 2.17 -13.953 -26.375 1 92.56 37 LYS B CA 1
ATOM 1592 C C . LYS B 1 37 ? 0.771 -14.391 -26.812 1 92.56 37 LYS B C 1
ATOM 1594 O O . LYS B 1 37 ? -0.228 -13.914 -26.266 1 92.56 37 LYS B O 1
ATOM 1599 N N . SER B 1 38 ? 0.708 -15.258 -27.672 1 94.81 38 SER B N 1
ATOM 1600 C CA . SER B 1 38 ? -0.56 -15.727 -28.219 1 94.81 38 SER B CA 1
ATOM 1601 C C . SER B 1 38 ? -1.357 -16.516 -27.188 1 94.81 38 SER B C 1
ATOM 1603 O O . SER B 1 38 ? -2.564 -16.703 -27.344 1 94.81 38 SER B O 1
ATOM 1605 N N . GLU B 1 39 ? -0.735 -16.906 -26.109 1 94.94 39 GLU B N 1
ATOM 1606 C CA . GLU B 1 39 ? -1.381 -17.75 -25.109 1 94.94 39 GLU B CA 1
ATOM 1607 C C . GLU B 1 39 ? -1.559 -17 -23.781 1 94.94 39 GLU B C 1
ATOM 1609 O O . GLU B 1 39 ? -2.006 -17.578 -22.797 1 94.94 39 GLU B O 1
ATOM 1614 N N . GLU B 1 40 ? -1.177 -15.727 -23.812 1 95.56 40 GLU B N 1
ATOM 1615 C CA . GLU B 1 40 ? -1.285 -14.945 -22.578 1 95.56 40 GLU B CA 1
ATOM 1616 C C . GLU B 1 40 ? -2.742 -14.773 -22.172 1 95.56 40 GLU B C 1
ATOM 1618 O O . GLU B 1 40 ? -3.617 -14.578 -23.016 1 95.56 40 GLU B O 1
ATOM 1623 N N . ILE B 1 41 ? -2.883 -14.891 -20.969 1 97.12 41 ILE B N 1
ATOM 1624 C CA . ILE B 1 41 ? -4.207 -14.703 -20.391 1 97.12 41 ILE B CA 1
ATOM 1625 C C . ILE B 1 41 ? -4.32 -13.297 -19.812 1 97.12 41 ILE B C 1
ATOM 1627 O O . ILE B 1 41 ? -3.445 -12.852 -19.062 1 97.12 41 ILE B O 1
ATOM 1631 N N . ARG B 1 42 ? -5.359 -12.602 -20.156 1 96.5 42 ARG B N 1
ATOM 1632 C CA . ARG B 1 42 ? -5.617 -11.266 -19.609 1 96.5 42 ARG B CA 1
ATOM 1633 C C . ARG B 1 42 ? -6.332 -11.352 -18.266 1 96.5 42 ARG B C 1
ATOM 1635 O O . ARG B 1 42 ? -7.215 -12.195 -18.078 1 96.5 42 ARG B O 1
ATOM 1642 N N . PRO B 1 43 ? -5.949 -10.469 -17.391 1 97.62 43 PRO B N 1
ATOM 1643 C CA . PRO B 1 43 ? -6.664 -10.477 -16.109 1 97.62 43 PRO B CA 1
ATOM 1644 C C . PRO B 1 43 ? -8.102 -9.969 -16.234 1 97.62 43 PRO B C 1
ATOM 1646 O O . PRO B 1 43 ? -8.375 -9.078 -17.047 1 97.62 43 PRO B O 1
ATOM 1649 N N . ASP B 1 44 ? -8.953 -10.578 -15.461 1 96.31 44 ASP B N 1
ATOM 1650 C CA . ASP B 1 44 ? -10.273 -10.016 -15.211 1 96.31 44 ASP B CA 1
ATOM 1651 C C . ASP B 1 44 ? -10.258 -9.078 -14.008 1 96.31 44 ASP B C 1
ATOM 1653 O O . ASP B 1 44 ? -9.477 -9.266 -13.078 1 96.31 44 ASP B O 1
ATOM 1657 N N . PHE B 1 45 ? -11.102 -8.109 -14.086 1 95.75 45 PHE B N 1
ATOM 1658 C CA . PHE B 1 45 ? -11.273 -7.199 -12.953 1 95.75 45 PHE B CA 1
ATOM 1659 C C . PHE B 1 45 ? -12.656 -7.359 -12.336 1 95.75 45 PHE B C 1
ATOM 1661 O O . PHE B 1 45 ? -13.672 -7.227 -13.031 1 95.75 45 PHE B O 1
ATOM 1668 N N . ILE B 1 46 ? -12.625 -7.707 -11.062 1 92.31 46 ILE B N 1
ATOM 1669 C CA . ILE B 1 46 ? -13.891 -7.922 -10.359 1 92.31 46 ILE B CA 1
ATOM 1670 C C . ILE B 1 46 ? -14.094 -6.82 -9.328 1 92.31 46 ILE B C 1
ATOM 1672 O O . ILE B 1 46 ? -13.18 -6.504 -8.562 1 92.31 46 ILE B O 1
ATOM 1676 N N . SER B 1 47 ? -15.273 -6.262 -9.289 1 87.38 47 SER B N 1
ATOM 1677 C CA . SER B 1 47 ? -15.555 -5.168 -8.367 1 87.38 47 SER B CA 1
ATOM 1678 C C . SER B 1 47 ? -15.938 -5.691 -6.984 1 87.38 47 SER B C 1
ATOM 1680 O O . SER B 1 47 ? -16.703 -6.652 -6.871 1 87.38 47 SER B O 1
ATOM 1682 N N . GLY B 1 48 ? -15.469 -5.012 -5.965 1 71.56 48 GLY B N 1
ATOM 1683 C CA . GLY B 1 48 ? -15.938 -5.148 -4.594 1 71.56 48 GLY B CA 1
ATOM 1684 C C . GLY B 1 48 ? -15.508 -6.449 -3.945 1 71.56 48 GLY B C 1
ATOM 1685 O O . GLY B 1 48 ? -15.625 -6.613 -2.729 1 71.56 48 GLY B O 1
ATOM 1686 N N . THR B 1 49 ? -15.008 -7.457 -4.754 1 72.69 49 THR B N 1
ATOM 1687 C CA . THR B 1 49 ? -14.758 -8.766 -4.156 1 72.69 49 THR B CA 1
ATOM 1688 C C . THR B 1 49 ? -13.266 -9.078 -4.137 1 72.69 49 THR B C 1
ATOM 1690 O O . THR B 1 49 ? -12.547 -8.75 -5.082 1 72.69 49 THR B O 1
ATOM 1693 N N . ILE B 1 50 ? -12.727 -9.438 -2.934 1 78.19 50 ILE B N 1
ATOM 1694 C CA . ILE B 1 50 ? -11.391 -10.008 -2.857 1 78.19 50 ILE B CA 1
ATOM 1695 C C . ILE B 1 50 ? -11.477 -11.508 -2.572 1 78.19 50 ILE B C 1
ATOM 1697 O O . ILE B 1 50 ? -12.094 -11.922 -1.588 1 78.19 50 ILE B O 1
ATOM 1701 N N . PRO B 1 51 ? -10.984 -12.203 -3.539 1 76.25 51 PRO B N 1
ATOM 1702 C CA . PRO B 1 51 ? -10.891 -13.617 -3.164 1 76.25 51 PRO B CA 1
ATOM 1703 C C . PRO B 1 51 ? -10.109 -13.836 -1.867 1 76.25 51 PRO B C 1
ATOM 1705 O O . PRO B 1 51 ? -9.156 -13.109 -1.588 1 76.25 51 PRO B O 1
ATOM 1708 N N . ALA B 1 52 ? -10.57 -14.656 -1.018 1 77.75 52 ALA B N 1
ATOM 1709 C CA . ALA B 1 52 ? -9.891 -15.07 0.21 1 77.75 52 ALA B CA 1
ATOM 1710 C C . ALA B 1 52 ? -9.734 -13.891 1.167 1 77.75 52 ALA B C 1
ATOM 1712 O O . ALA B 1 52 ? -8.688 -13.742 1.814 1 77.75 52 ALA B O 1
ATOM 1713 N N . LEU B 1 53 ? -10.664 -12.906 1.157 1 74.88 53 LEU B N 1
ATOM 1714 C CA . LEU B 1 53 ? -10.633 -11.711 1.99 1 74.88 53 LEU B CA 1
ATOM 1715 C C . LEU B 1 53 ? -10.398 -12.07 3.453 1 74.88 53 LEU B C 1
ATOM 1717 O O . LEU B 1 53 ? -9.719 -11.336 4.176 1 74.88 53 LEU B O 1
ATOM 1721 N N . ASP B 1 54 ? -10.867 -13.203 3.76 1 75.31 54 ASP B N 1
ATOM 1722 C CA . ASP B 1 54 ? -10.766 -13.641 5.148 1 75.31 54 ASP B CA 1
ATOM 1723 C C . ASP B 1 54 ? -9.336 -14.055 5.484 1 75.31 54 ASP B C 1
ATOM 1725 O O . ASP B 1 54 ? -8.977 -14.172 6.66 1 75.31 54 ASP B O 1
ATOM 1729 N N . LYS B 1 55 ? -8.602 -14.227 4.445 1 76.88 55 LYS B N 1
ATOM 1730 C CA . LYS B 1 55 ? -7.262 -14.75 4.668 1 76.88 55 LYS B CA 1
ATOM 1731 C C . LYS B 1 55 ? -6.203 -13.68 4.434 1 76.88 55 LYS B C 1
ATOM 1733 O O . LYS B 1 55 ? -5.023 -13.883 4.742 1 76.88 55 LYS B O 1
ATOM 1738 N N . ILE B 1 56 ? -6.715 -12.617 3.885 1 77.62 56 ILE B N 1
ATOM 1739 C CA . ILE B 1 56 ? -5.766 -11.562 3.533 1 77.62 56 ILE B CA 1
ATOM 1740 C C . ILE B 1 56 ? -6.016 -10.336 4.398 1 77.62 56 ILE B C 1
ATOM 1742 O O . ILE B 1 56 ? -7.168 -9.969 4.652 1 77.62 56 ILE B O 1
ATOM 1746 N N . ASP B 1 57 ? -5.012 -9.914 4.996 1 71.31 57 ASP B N 1
ATOM 1747 C CA . ASP B 1 57 ? -5.105 -8.672 5.754 1 71.31 57 ASP B CA 1
ATOM 1748 C C . ASP B 1 57 ? -5.062 -7.457 4.828 1 71.31 57 ASP B C 1
ATOM 1750 O O . ASP B 1 57 ? -3.992 -7.066 4.355 1 71.31 57 ASP B O 1
ATOM 1754 N N . CYS B 1 58 ? -6.301 -7.07 4.512 1 68.19 58 CYS B N 1
ATOM 1755 C CA . CYS B 1 58 ? -6.371 -5.891 3.654 1 68.19 58 CYS B CA 1
ATOM 1756 C C . CYS B 1 58 ? -7.508 -4.973 4.082 1 68.19 58 CYS B C 1
ATOM 1758 O O . CYS B 1 58 ? -8.398 -5.383 4.832 1 68.19 58 CYS B O 1
ATOM 1760 N N . ASP B 1 59 ? -7.328 -3.689 3.701 1 72.44 59 ASP B N 1
ATOM 1761 C CA . ASP B 1 59 ? -8.391 -2.721 3.939 1 72.44 59 ASP B CA 1
ATOM 1762 C C . ASP B 1 59 ? -9.445 -2.787 2.838 1 72.44 59 ASP B C 1
ATOM 1764 O O . ASP B 1 59 ? -9.344 -2.09 1.826 1 72.44 59 ASP B O 1
ATOM 1768 N N . GLY B 1 60 ? -10.438 -3.584 3.129 1 73.75 60 GLY B N 1
ATOM 1769 C CA . GLY B 1 60 ? -11.453 -3.84 2.121 1 73.75 60 GLY B CA 1
ATOM 1770 C C . GLY B 1 60 ? -12.125 -2.576 1.621 1 73.75 60 GLY B C 1
ATOM 1771 O O . GLY B 1 60 ? -12.477 -2.477 0.443 1 73.75 60 GLY B O 1
ATOM 1772 N N . GLU B 1 61 ? -12.219 -1.582 2.539 1 77.88 61 GLU B N 1
ATOM 1773 C CA . GLU B 1 61 ? -12.938 -0.368 2.162 1 77.88 61 GLU B CA 1
ATOM 1774 C C . GLU B 1 61 ? -12.148 0.441 1.134 1 77.88 61 GLU B C 1
ATOM 1776 O O . GLU B 1 61 ? -12.727 1.249 0.402 1 77.88 61 GLU B O 1
ATOM 1781 N N . ASN B 1 62 ? -10.906 0.136 1.008 1 83.06 62 ASN B N 1
ATOM 1782 C CA . ASN B 1 62 ? -10.055 0.916 0.122 1 83.06 62 ASN B CA 1
ATOM 1783 C C . ASN B 1 62 ? -9.781 0.182 -1.188 1 83.06 62 ASN B C 1
ATOM 1785 O O . ASN B 1 62 ? -9.102 0.704 -2.068 1 83.06 62 ASN B O 1
ATOM 1789 N N . ILE B 1 63 ? -10.391 -0.987 -1.276 1 86 63 ILE B N 1
ATOM 1790 C CA . ILE B 1 63 ? -10.203 -1.805 -2.469 1 86 63 ILE B CA 1
ATOM 1791 C C . ILE B 1 63 ? -11.367 -1.593 -3.432 1 86 63 ILE B C 1
ATOM 1793 O O . ILE B 1 63 ? -12.531 -1.784 -3.062 1 86 63 ILE B O 1
ATOM 1797 N N . LYS B 1 64 ? -11.047 -1.191 -4.609 1 84.56 64 LYS B N 1
ATOM 1798 C CA . LYS B 1 64 ? -12.094 -0.901 -5.586 1 84.56 64 LYS B CA 1
ATOM 1799 C C . LYS B 1 64 ? -12.383 -2.119 -6.457 1 84.56 64 LYS B C 1
ATOM 1801 O O . LYS B 1 64 ? -13.531 -2.35 -6.844 1 84.56 64 LYS B O 1
ATOM 1806 N N . GLN B 1 65 ? -11.438 -2.777 -6.742 1 92.5 65 GLN B N 1
ATOM 1807 C CA . GLN B 1 65 ? -11.539 -3.945 -7.609 1 92.5 65 GLN B CA 1
ATOM 1808 C C . GLN B 1 65 ? -10.383 -4.914 -7.367 1 92.5 65 GLN B C 1
ATOM 1810 O O . GLN B 1 65 ? -9.477 -4.621 -6.586 1 92.5 65 GLN B O 1
ATOM 1815 N N . THR B 1 66 ? -10.531 -6.055 -7.953 1 94.19 66 THR B N 1
ATOM 1816 C CA . THR B 1 66 ? -9.5 -7.086 -7.875 1 94.19 66 THR B CA 1
ATOM 1817 C C . THR B 1 66 ? -9.156 -7.609 -9.266 1 94.19 66 THR B C 1
ATOM 1819 O O . THR B 1 66 ? -10.047 -7.957 -10.039 1 94.19 66 THR B O 1
ATOM 1822 N N . ALA B 1 67 ? -7.914 -7.555 -9.578 1 96.5 67 ALA B N 1
ATOM 1823 C CA . ALA B 1 67 ? -7.445 -8.211 -10.797 1 96.5 67 ALA B CA 1
ATOM 1824 C C . ALA B 1 67 ? -7.203 -9.703 -10.555 1 96.5 67 ALA B C 1
ATOM 1826 O O . ALA B 1 67 ? -6.582 -10.078 -9.562 1 96.5 67 ALA B O 1
ATOM 1827 N N . CYS B 1 68 ? -7.652 -10.547 -11.523 1 96.88 68 CYS B N 1
ATOM 1828 C CA . CYS B 1 68 ? -7.535 -11.977 -11.266 1 96.88 68 CYS B CA 1
ATOM 1829 C C . CYS B 1 68 ? -7.297 -12.742 -12.57 1 96.88 68 CYS B C 1
ATOM 1831 O O . CYS B 1 68 ? -7.809 -12.359 -13.617 1 96.88 68 CYS B O 1
ATOM 1833 N N . ILE B 1 69 ? -6.543 -13.742 -12.516 1 97.94 69 ILE B N 1
ATOM 1834 C CA . ILE B 1 69 ? -6.371 -14.758 -13.555 1 97.94 69 ILE B CA 1
ATOM 1835 C C . ILE B 1 69 ? -6.559 -16.141 -12.953 1 97.94 69 ILE B C 1
ATOM 1837 O O . ILE B 1 69 ? -5.941 -16.484 -11.938 1 97.94 69 ILE B O 1
ATOM 1841 N N . ASN B 1 70 ? -7.422 -16.875 -13.562 1 96.94 70 ASN B N 1
ATOM 1842 C CA . ASN B 1 70 ? -7.695 -18.25 -13.133 1 96.94 70 ASN B CA 1
ATOM 1843 C C . ASN B 1 70 ? -7.285 -19.266 -14.195 1 96.94 70 ASN B C 1
ATOM 1845 O O . ASN B 1 70 ? -7.359 -18.969 -15.391 1 96.94 70 ASN B O 1
ATOM 1849 N N . GLY B 1 71 ? -6.863 -20.406 -13.703 1 96.56 71 GLY B N 1
ATOM 1850 C CA . GLY B 1 71 ? -6.5 -21.5 -14.602 1 96.56 71 GLY B CA 1
ATOM 1851 C C . GLY B 1 71 ? -6.129 -22.781 -13.867 1 96.56 71 GLY B C 1
ATOM 1852 O O . GLY B 1 71 ? -6.645 -23.047 -12.781 1 96.56 71 GLY B O 1
ATOM 1853 N N . ASN B 1 72 ? -5.402 -23.594 -14.594 1 95.56 72 ASN B N 1
ATOM 1854 C CA . ASN B 1 72 ? -4.984 -24.891 -14.039 1 95.56 72 ASN B CA 1
ATOM 1855 C C . ASN B 1 72 ? -3.48 -24.922 -13.773 1 95.56 72 ASN B C 1
ATOM 1857 O O . ASN B 1 72 ? -2.83 -23.875 -13.734 1 95.56 72 ASN B O 1
ATOM 1861 N N . LEU B 1 73 ? -2.982 -26.047 -13.562 1 95.75 73 LEU B N 1
ATOM 1862 C CA . LEU B 1 73 ? -1.607 -26.281 -13.133 1 95.75 73 LEU B CA 1
ATOM 1863 C C . LEU B 1 73 ? -0.622 -25.641 -14.102 1 95.75 73 LEU B C 1
ATOM 1865 O O . LEU B 1 73 ? 0.456 -25.203 -13.695 1 95.75 73 LEU B O 1
ATOM 1869 N N . GLU B 1 74 ? -1 -25.469 -15.336 1 93.5 74 GLU B N 1
ATOM 1870 C CA . GLU B 1 74 ? -0.107 -24.906 -16.344 1 93.5 74 GLU B CA 1
ATOM 1871 C C . GLU B 1 74 ? 0.279 -23.469 -16.016 1 93.5 74 GLU B C 1
ATOM 1873 O O . GLU B 1 74 ? 1.332 -23 -16.438 1 93.5 74 GLU B O 1
ATOM 1878 N N . LEU B 1 75 ? -0.561 -22.781 -15.227 1 96.31 75 LEU B N 1
ATOM 1879 C CA . LEU B 1 75 ? -0.309 -21.391 -14.844 1 96.31 75 LEU B CA 1
ATOM 1880 C C . LEU B 1 75 ? 0.911 -21.281 -13.938 1 96.31 75 LEU B C 1
ATOM 1882 O O . LEU B 1 75 ? 1.448 -20.203 -13.727 1 96.31 75 LEU B O 1
ATOM 1886 N N . LEU B 1 76 ? 1.377 -22.453 -13.5 1 97.5 76 LEU B N 1
ATOM 1887 C CA . LEU B 1 76 ? 2.461 -22.438 -12.523 1 97.5 76 LEU B CA 1
ATOM 1888 C C . LEU B 1 76 ? 3.811 -22.609 -13.211 1 97.5 76 LEU B C 1
ATOM 1890 O O . LEU B 1 76 ? 4.855 -22.547 -12.555 1 97.5 76 LEU B O 1
ATOM 1894 N N . SER B 1 77 ? 3.762 -22.828 -14.539 1 96.19 77 SER B N 1
ATOM 1895 C CA . SER B 1 77 ? 5.02 -23.031 -15.242 1 96.19 77 SER B CA 1
ATOM 1896 C C . SER B 1 77 ? 5.949 -21.844 -15.094 1 96.19 77 SER B C 1
ATOM 1898 O O . SER B 1 77 ? 7.152 -22 -14.883 1 96.19 77 SER B O 1
ATOM 1900 N N . GLY B 1 78 ? 5.34 -20.625 -15.203 1 97.06 78 GLY B N 1
ATOM 1901 C CA . GLY B 1 78 ? 6.137 -19.422 -15.023 1 97.06 78 GLY B CA 1
ATOM 1902 C C . GLY B 1 78 ? 6.711 -19.297 -13.625 1 97.06 78 GLY B C 1
ATOM 1903 O O . GLY B 1 78 ? 7.859 -18.875 -13.461 1 97.06 78 GLY B O 1
ATOM 1904 N N . ILE B 1 79 ? 5.961 -19.656 -12.633 1 98.62 79 ILE B N 1
ATOM 1905 C CA . ILE B 1 79 ? 6.398 -19.594 -11.242 1 98.62 79 ILE B CA 1
ATOM 1906 C C . ILE B 1 79 ? 7.535 -20.594 -11.016 1 98.62 79 ILE B C 1
ATOM 1908 O O . ILE B 1 79 ? 8.523 -20.266 -10.352 1 98.62 79 ILE B O 1
ATOM 1912 N N . HIS B 1 80 ? 7.359 -21.75 -11.609 1 97.5 80 HIS B N 1
ATOM 1913 C CA . HIS B 1 80 ? 8.414 -22.75 -11.539 1 97.5 80 HIS B CA 1
ATOM 1914 C C . HIS B 1 80 ? 9.734 -22.203 -12.07 1 97.5 80 HIS B C 1
ATOM 1916 O O . HIS B 1 80 ? 10.766 -22.328 -11.414 1 97.5 80 HIS B O 1
ATOM 1922 N N . TYR B 1 81 ? 9.742 -21.609 -13.172 1 97 81 TYR B N 1
ATOM 1923 C CA . TYR B 1 81 ? 10.93 -21.031 -13.797 1 97 81 TYR B CA 1
ATOM 1924 C C . TYR B 1 81 ? 11.492 -19.891 -12.945 1 97 81 TYR B C 1
ATOM 1926 O O . TYR B 1 81 ? 12.695 -19.859 -12.68 1 97 81 TYR B O 1
ATOM 1934 N N . LEU B 1 82 ? 10.625 -19.016 -12.484 1 98.19 82 LEU B N 1
ATOM 1935 C CA . LEU B 1 82 ? 11.047 -17.828 -11.75 1 98.19 82 LEU B CA 1
ATOM 1936 C C . LEU B 1 82 ? 11.703 -18.203 -10.43 1 98.19 82 LEU B C 1
ATOM 1938 O O . LEU B 1 82 ? 12.656 -17.547 -9.984 1 98.19 82 LEU B O 1
ATOM 1942 N N . ILE B 1 83 ? 11.227 -19.25 -9.797 1 98 83 ILE B N 1
ATOM 1943 C CA . ILE B 1 83 ? 11.805 -19.719 -8.539 1 98 83 ILE B CA 1
ATOM 1944 C C . ILE B 1 83 ? 13.266 -20.094 -8.75 1 98 83 ILE B C 1
ATOM 1946 O O . ILE B 1 83 ? 14.125 -19.781 -7.922 1 98 83 ILE B O 1
ATOM 1950 N N . ARG B 1 84 ? 13.57 -20.719 -9.859 1 96.19 84 ARG B N 1
ATOM 1951 C CA . ARG B 1 84 ? 14.938 -21.109 -10.172 1 96.19 84 ARG B CA 1
ATOM 1952 C C . ARG B 1 84 ? 15.766 -19.906 -10.609 1 96.19 84 ARG B C 1
ATOM 1954 O O . ARG B 1 84 ? 16.906 -19.734 -10.156 1 96.19 84 ARG B O 1
ATOM 1961 N N . LYS B 1 85 ? 15.125 -19.156 -11.453 1 95.94 85 LYS B N 1
ATOM 1962 C CA . LYS B 1 85 ? 15.812 -17.969 -11.969 1 95.94 85 LYS B CA 1
ATOM 1963 C C . LYS B 1 85 ? 16.25 -17.047 -10.836 1 95.94 85 LYS B C 1
ATOM 1965 O O . LYS B 1 85 ? 17.359 -16.516 -10.852 1 95.94 85 LYS B O 1
ATOM 1970 N N . GLU B 1 86 ? 15.328 -16.844 -9.82 1 96.94 86 GLU B N 1
ATOM 1971 C CA . GLU B 1 86 ? 15.602 -15.945 -8.703 1 96.94 86 GLU B CA 1
ATOM 1972 C C . GLU B 1 86 ? 16.406 -16.641 -7.617 1 96.94 86 GLU B C 1
ATOM 1974 O O . GLU B 1 86 ? 16.828 -16.016 -6.641 1 96.94 86 GLU B O 1
ATOM 1979 N N . GLU B 1 87 ? 16.672 -17.906 -7.711 1 96.88 87 GLU B N 1
ATOM 1980 C CA . GLU B 1 87 ? 17.422 -18.719 -6.754 1 96.88 87 GLU B CA 1
ATOM 1981 C C . GLU B 1 87 ? 16.781 -18.656 -5.363 1 96.88 87 GLU B C 1
ATOM 1983 O O . GLU B 1 87 ? 17.484 -18.406 -4.375 1 96.88 87 GLU B O 1
ATOM 1988 N N . ILE B 1 88 ? 15.422 -18.938 -5.34 1 97.62 88 ILE B N 1
ATOM 1989 C CA . ILE B 1 88 ? 14.719 -18.781 -4.07 1 97.62 88 ILE B CA 1
ATOM 1990 C C . ILE B 1 88 ? 13.891 -20.031 -3.787 1 97.62 88 ILE B C 1
ATOM 1992 O O . ILE B 1 88 ? 12.766 -19.938 -3.283 1 97.62 88 ILE B O 1
ATOM 1996 N N . ILE B 1 89 ? 14.383 -21.219 -4.121 1 97.88 89 ILE B N 1
ATOM 1997 C CA . ILE B 1 89 ? 13.633 -22.453 -3.92 1 97.88 89 ILE B CA 1
ATOM 1998 C C . ILE B 1 89 ? 13.273 -22.609 -2.443 1 97.88 89 ILE B C 1
ATOM 2000 O O . ILE B 1 89 ? 12.109 -22.844 -2.105 1 97.88 89 ILE B O 1
ATOM 2004 N N . ASP B 1 90 ? 14.164 -22.328 -1.494 1 97.19 90 ASP B N 1
ATOM 2005 C CA . ASP B 1 90 ? 13.938 -22.531 -0.065 1 97.19 90 ASP B CA 1
ATOM 2006 C C . ASP B 1 90 ? 12.938 -21.5 0.476 1 97.19 90 ASP B C 1
ATOM 2008 O O . ASP B 1 90 ? 12.055 -21.844 1.26 1 97.19 90 ASP B O 1
ATOM 2012 N N . THR B 1 91 ? 13.18 -20.297 0.05 1 96.5 91 THR B N 1
ATOM 2013 C CA . THR B 1 91 ? 12.266 -19.234 0.464 1 96.5 91 THR B CA 1
ATOM 2014 C C . THR B 1 91 ? 10.844 -19.531 -0.012 1 96.5 91 THR B C 1
ATOM 2016 O O . THR B 1 91 ? 9.891 -19.406 0.756 1 96.5 91 THR B O 1
ATOM 2019 N N . ALA B 1 92 ? 10.688 -19.984 -1.264 1 98.06 92 ALA B N 1
ATOM 2020 C CA . ALA B 1 92 ? 9.383 -20.312 -1.84 1 98.06 92 ALA B CA 1
ATOM 2021 C C . ALA B 1 92 ? 8.75 -21.5 -1.121 1 98.06 92 ALA B C 1
ATOM 2023 O O . ALA B 1 92 ? 7.555 -21.484 -0.8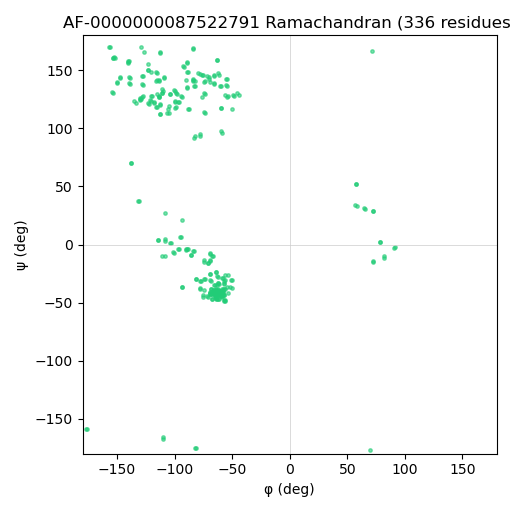24 1 98.06 92 ALA B O 1
ATOM 2024 N N . ASN B 1 93 ? 9.562 -22.469 -0.856 1 97.81 93 ASN B N 1
ATOM 2025 C CA . ASN B 1 93 ? 9.062 -23.641 -0.136 1 97.81 93 ASN B CA 1
ATOM 2026 C C . ASN B 1 93 ? 8.453 -23.25 1.208 1 97.81 93 ASN B C 1
ATOM 2028 O O . ASN B 1 93 ? 7.344 -23.672 1.54 1 97.81 93 ASN B O 1
ATOM 2032 N N . THR B 1 94 ? 9.164 -22.484 1.899 1 97.38 94 THR B N 1
ATOM 2033 C CA . THR B 1 94 ? 8.688 -22 3.193 1 97.38 94 THR B CA 1
ATOM 2034 C C . THR B 1 94 ? 7.383 -21.219 3.039 1 97.38 94 THR B C 1
ATOM 2036 O O . THR B 1 94 ? 6.441 -21.422 3.811 1 97.38 94 THR B O 1
ATOM 2039 N N . ALA B 1 95 ? 7.281 -20.406 2.047 1 97.19 95 ALA B N 1
ATOM 2040 C CA . ALA B 1 95 ? 6.078 -19.609 1.813 1 97.19 95 ALA B CA 1
ATOM 2041 C C . ALA B 1 95 ? 4.879 -20.516 1.519 1 97.19 95 ALA B C 1
ATOM 2043 O O . ALA B 1 95 ? 3.797 -20.328 2.08 1 97.19 95 ALA B O 1
ATOM 2044 N N . PHE B 1 96 ? 5.047 -21.516 0.631 1 98.31 96 PHE B N 1
ATOM 2045 C CA . PHE B 1 96 ? 3.957 -22.422 0.266 1 98.31 96 PHE B CA 1
ATOM 2046 C C . PHE B 1 96 ? 3.498 -23.234 1.471 1 98.31 96 PHE B C 1
ATOM 2048 O O . PHE B 1 96 ? 2.297 -23.422 1.679 1 98.31 96 PHE B O 1
ATOM 2055 N N . LYS B 1 97 ? 4.445 -23.641 2.232 1 97.81 97 LYS B N 1
ATOM 2056 C CA . LYS B 1 97 ? 4.102 -24.422 3.416 1 97.81 97 LYS B CA 1
ATOM 2057 C C . LYS B 1 97 ? 3.361 -23.578 4.445 1 97.81 97 LYS B C 1
ATOM 2059 O O . LYS B 1 97 ? 2.34 -24 4.988 1 97.81 97 LYS B O 1
ATOM 2064 N N . ASN B 1 98 ? 3.881 -22.438 4.695 1 96.38 98 ASN B N 1
ATOM 2065 C CA . ASN B 1 98 ? 3.232 -21.531 5.645 1 96.38 98 ASN B CA 1
ATOM 2066 C C . ASN B 1 98 ? 1.846 -21.125 5.164 1 96.38 98 ASN B C 1
ATOM 2068 O O . ASN B 1 98 ? 0.959 -20.844 5.973 1 96.38 98 ASN B O 1
ATOM 2072 N N . GLY B 1 99 ? 1.642 -21.109 3.863 1 96.56 99 GLY B N 1
ATOM 2073 C CA . GLY B 1 99 ? 0.379 -20.672 3.289 1 96.56 99 GLY B CA 1
ATOM 2074 C C . GLY B 1 99 ? -0.651 -21.781 3.201 1 96.56 99 GLY B C 1
ATOM 2075 O O . GLY B 1 99 ? -1.803 -21.531 2.834 1 96.56 99 GLY B O 1
ATOM 2076 N N . THR B 1 100 ? -0.215 -22.984 3.477 1 97.88 100 THR B N 1
ATOM 2077 C CA . THR B 1 100 ? -1.121 -24.125 3.391 1 97.88 100 THR B CA 1
ATOM 2078 C C . THR B 1 100 ? -2.096 -24.141 4.566 1 97.88 100 THR B C 1
ATOM 2080 O O . THR B 1 100 ? -1.69 -23.953 5.715 1 97.88 100 THR B O 1
ATOM 2083 N N . ASP B 1 101 ? -3.346 -24.281 4.211 1 96.75 101 ASP B N 1
ATOM 2084 C CA . ASP B 1 101 ? -4.359 -24.203 5.262 1 96.75 101 ASP B CA 1
ATOM 2085 C C . ASP B 1 101 ? -4.488 -25.547 5.992 1 96.75 101 ASP B C 1
ATOM 2087 O O . ASP B 1 101 ? -3.748 -26.484 5.715 1 96.75 101 ASP B O 1
ATOM 2091 N N . GLU B 1 102 ? -5.41 -25.609 6.855 1 96.94 102 GLU B N 1
ATOM 2092 C CA . GLU B 1 102 ? -5.551 -26.75 7.742 1 96.94 102 GLU B CA 1
ATOM 2093 C C . GLU B 1 102 ? -5.98 -28 6.973 1 96.94 102 GLU B C 1
ATOM 2095 O O . GLU B 1 102 ? -5.652 -29.125 7.363 1 96.94 102 GLU B O 1
ATOM 2100 N N . SER B 1 103 ? -6.742 -27.859 5.891 1 97.31 103 SER B N 1
ATOM 2101 C CA . SER B 1 103 ? -7.188 -29.016 5.105 1 97.31 103 SER B CA 1
ATOM 2102 C C . SER B 1 103 ? -6.023 -29.672 4.371 1 97.31 103 SER B C 1
ATOM 2104 O O . SER B 1 103 ? -6.105 -30.828 3.982 1 97.31 103 SER B O 1
ATOM 2106 N N . GLY B 1 104 ? -5.012 -28.875 4.125 1 98.06 104 GLY B N 1
ATOM 2107 C CA . GLY B 1 104 ? -3.873 -29.328 3.352 1 98.06 104 GLY B CA 1
ATOM 2108 C C . GLY B 1 104 ? -4.133 -29.344 1.856 1 98.06 104 GLY B C 1
ATOM 2109 O O . GLY B 1 104 ? -3.271 -29.75 1.073 1 98.06 104 GLY B O 1
ATOM 2110 N N . CYS B 1 105 ? -5.301 -28.922 1.422 1 98.06 105 CYS B N 1
ATOM 2111 C CA . CYS B 1 105 ? -5.691 -29 0.018 1 98.06 105 CYS B CA 1
ATOM 2112 C C . CYS B 1 105 ? -5.52 -27.656 -0.673 1 98.06 105 CYS B C 1
ATO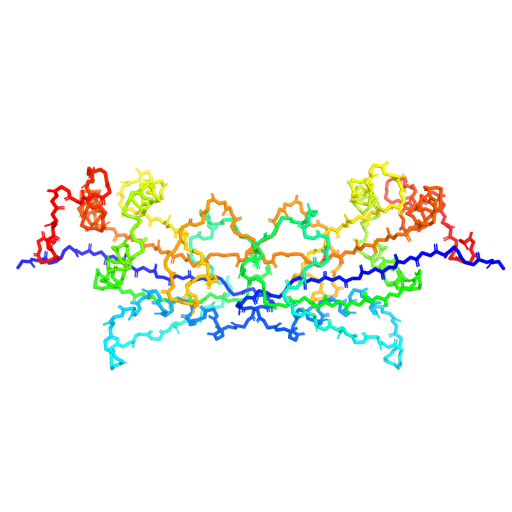M 2114 O O . CYS B 1 105 ? -5.695 -27.547 -1.889 1 98.06 105 CYS B O 1
ATOM 2116 N N . GLN B 1 106 ? -5.191 -26.578 0.136 1 97.81 106 GLN B N 1
ATOM 2117 C CA . GLN B 1 106 ? -5.074 -25.234 -0.42 1 97.81 106 GLN B CA 1
ATOM 2118 C C . GLN B 1 106 ? -3.875 -24.484 0.17 1 97.81 106 GLN B C 1
ATOM 2120 O O . GLN B 1 106 ? -3.586 -24.625 1.361 1 97.81 106 GLN B O 1
ATOM 2125 N N . THR B 1 107 ? -3.16 -23.797 -0.616 1 97.81 107 THR B N 1
ATOM 2126 C CA . THR B 1 107 ? -2.141 -22.875 -0.141 1 97.81 107 THR B CA 1
ATOM 2127 C C . THR B 1 107 ? -2.334 -21.5 -0.764 1 97.81 107 THR B C 1
ATOM 2129 O O . THR B 1 107 ? -2.746 -21.391 -1.92 1 97.81 107 THR B O 1
ATOM 2132 N N . LEU B 1 108 ? -2.205 -20.438 0.024 1 96.69 108 LEU B N 1
ATOM 2133 C CA . LEU B 1 108 ? -2.275 -19.047 -0.377 1 96.69 108 LEU B CA 1
ATOM 2134 C C . LEU B 1 108 ? -0.992 -18.312 -0.006 1 96.69 108 LEU B C 1
ATOM 2136 O O . LEU B 1 108 ? -0.638 -18.219 1.173 1 96.69 108 LEU B O 1
ATOM 2140 N N . VAL B 1 109 ? -0.309 -17.75 -1.013 1 96.06 109 VAL B N 1
ATOM 2141 C CA . VAL B 1 109 ? 0.948 -17.062 -0.717 1 96.06 109 VAL B CA 1
ATOM 2142 C C . VAL B 1 109 ? 0.917 -15.656 -1.291 1 96.06 109 VAL B C 1
ATOM 2144 O O . VAL B 1 109 ? 0.31 -15.414 -2.338 1 96.06 109 VAL B O 1
ATOM 2147 N N . ALA B 1 110 ? 1.541 -14.781 -0.572 1 94.38 110 ALA B N 1
ATOM 2148 C CA . ALA B 1 110 ? 1.691 -13.398 -1.032 1 94.38 110 ALA B CA 1
ATOM 2149 C C . ALA B 1 110 ? 2.967 -13.234 -1.853 1 94.38 110 ALA B C 1
ATOM 2151 O O . ALA B 1 110 ? 4.016 -13.781 -1.501 1 94.38 110 ALA B O 1
ATOM 2152 N N . LEU B 1 111 ? 2.828 -12.531 -2.971 1 95.69 111 LEU B N 1
ATOM 2153 C CA . LEU B 1 111 ? 3.949 -12.102 -3.799 1 95.69 111 LEU B CA 1
ATOM 2154 C C . LEU B 1 111 ? 4.082 -10.586 -3.785 1 95.69 111 LEU B C 1
ATOM 2156 O O . LEU B 1 111 ? 3.076 -9.867 -3.816 1 95.69 111 LEU B O 1
ATOM 2160 N N . ASN B 1 112 ? 5.312 -10.109 -3.762 1 92.75 112 ASN B N 1
ATOM 2161 C CA . ASN B 1 112 ? 5.527 -8.672 -3.822 1 92.75 112 ASN B CA 1
ATOM 2162 C C . ASN B 1 112 ? 4.957 -8.07 -5.102 1 92.75 112 ASN B C 1
ATOM 2164 O O . ASN B 1 112 ? 5.43 -8.375 -6.199 1 92.75 112 ASN B O 1
ATOM 2168 N N . LYS B 1 113 ? 4.039 -7.227 -4.941 1 94.19 113 LYS B N 1
ATOM 2169 C CA . LYS B 1 113 ? 3.295 -6.664 -6.066 1 94.19 113 LYS B CA 1
ATOM 2170 C C . LYS B 1 113 ? 4.191 -5.793 -6.941 1 94.19 113 LYS B C 1
ATOM 2172 O O . LYS B 1 113 ? 4.133 -5.867 -8.172 1 94.19 113 LYS B O 1
ATOM 2177 N N . GLN B 1 114 ? 5.082 -5.023 -6.355 1 92.88 114 GLN B N 1
ATOM 2178 C CA . GLN B 1 114 ? 5.977 -4.133 -7.09 1 92.88 114 GLN B CA 1
ATOM 2179 C C . GLN B 1 114 ? 7.004 -4.93 -7.891 1 92.88 114 GLN B C 1
ATOM 2181 O O . GLN B 1 114 ? 7.281 -4.605 -9.047 1 92.88 114 GLN B O 1
ATOM 2186 N N . ALA B 1 115 ? 7.516 -5.922 -7.277 1 93.44 115 ALA B N 1
ATOM 2187 C CA . ALA B 1 115 ? 8.469 -6.789 -7.965 1 93.44 115 ALA B CA 1
ATOM 2188 C C . ALA B 1 115 ? 7.805 -7.527 -9.125 1 93.44 115 ALA B C 1
ATOM 2190 O O . ALA B 1 115 ? 8.406 -7.691 -10.188 1 93.44 115 ALA B O 1
ATOM 2191 N N . ALA B 1 116 ? 6.551 -7.953 -8.883 1 96.56 116 ALA B N 1
ATOM 2192 C CA . ALA B 1 116 ? 5.801 -8.656 -9.922 1 96.56 116 ALA B CA 1
ATOM 2193 C C . ALA B 1 116 ? 5.637 -7.793 -11.164 1 96.56 116 ALA B C 1
ATOM 2195 O O . ALA B 1 116 ? 5.727 -8.289 -12.289 1 96.56 116 ALA B O 1
ATOM 2196 N N . LEU B 1 117 ? 5.363 -6.531 -10.953 1 96.44 117 LEU B N 1
ATOM 2197 C CA . LEU B 1 117 ? 5.246 -5.609 -12.078 1 96.44 117 LEU B CA 1
ATOM 2198 C C . LEU B 1 117 ? 6.531 -5.586 -12.898 1 96.44 117 LEU B C 1
ATOM 2200 O O . LEU B 1 117 ? 6.492 -5.418 -14.125 1 96.44 117 LEU B O 1
ATOM 2204 N N . MET B 1 118 ? 7.605 -5.848 -12.219 1 95.25 118 MET B N 1
ATOM 2205 C CA . MET B 1 118 ? 8.914 -5.844 -12.875 1 95.25 118 MET B CA 1
ATOM 2206 C C . MET B 1 118 ? 9.305 -7.25 -13.305 1 95.25 118 MET B C 1
ATOM 2208 O O . MET B 1 118 ? 10.461 -7.492 -13.664 1 95.25 118 MET B O 1
ATOM 2212 N N . LYS B 1 119 ? 8.453 -8.211 -13.18 1 96.94 119 LYS B N 1
ATOM 2213 C CA . LYS B 1 119 ? 8.625 -9.594 -13.617 1 96.94 119 LYS B CA 1
ATOM 2214 C C . LYS B 1 119 ? 9.617 -10.336 -12.719 1 96.94 119 LYS B C 1
ATOM 2216 O O . LYS B 1 119 ? 10.344 -11.219 -13.18 1 96.94 119 LYS B O 1
ATOM 2221 N N . HIS B 1 120 ? 9.656 -9.867 -11.469 1 96.38 120 HIS B N 1
ATOM 2222 C CA . HIS B 1 120 ? 10.414 -10.594 -10.461 1 96.38 120 HIS B CA 1
ATOM 2223 C C . HIS B 1 120 ? 9.484 -11.273 -9.461 1 96.38 120 HIS B C 1
ATOM 2225 O O . HIS B 1 120 ? 8.438 -10.727 -9.109 1 96.38 120 HIS B O 1
ATOM 2231 N N . LEU B 1 121 ? 9.938 -12.43 -9.055 1 97.56 121 LEU B N 1
ATOM 2232 C CA . LEU B 1 121 ? 9.211 -13.164 -8.031 1 97.56 121 LEU B CA 1
ATOM 2233 C C . LEU B 1 121 ? 9.852 -12.969 -6.66 1 97.56 121 LEU B C 1
ATOM 2235 O O . LEU B 1 121 ? 11.055 -13.211 -6.492 1 97.56 121 LEU B O 1
ATOM 2239 N N . SER B 1 122 ? 9.102 -12.508 -5.746 1 94.62 122 SER B N 1
ATOM 2240 C CA . SER B 1 122 ? 9.602 -12.312 -4.387 1 94.62 122 SER B CA 1
ATOM 2241 C C . SER B 1 122 ? 8.484 -12.484 -3.361 1 94.62 122 SER B C 1
ATOM 2243 O O . SER B 1 122 ? 7.359 -12.031 -3.572 1 94.62 122 SER B O 1
ATOM 2245 N N . PHE B 1 123 ? 8.812 -13.125 -2.295 1 94.19 123 PHE B N 1
ATOM 2246 C CA . PHE B 1 123 ? 7.895 -13.336 -1.181 1 94.19 123 PHE B CA 1
ATOM 2247 C C . PHE B 1 123 ? 8.156 -12.328 -0.068 1 94.19 123 PHE B C 1
ATOM 2249 O O . PHE B 1 123 ? 9.234 -12.328 0.535 1 94.19 123 PHE B O 1
ATOM 2256 N N . PRO B 1 124 ? 7.141 -11.539 0.153 1 85.94 124 PRO B N 1
ATOM 2257 C CA . PRO B 1 124 ? 7.395 -10.508 1.167 1 85.94 124 PRO B CA 1
ATOM 2258 C C . PRO B 1 124 ? 7.52 -11.086 2.574 1 85.94 124 PRO B C 1
ATOM 2260 O O . PRO B 1 124 ? 6.836 -12.062 2.91 1 85.94 124 PRO B O 1
ATOM 2263 N N . ALA B 1 125 ? 8.492 -10.516 3.32 1 72.75 125 ALA B N 1
ATOM 2264 C CA . ALA B 1 125 ? 8.688 -10.953 4.699 1 72.75 125 ALA B CA 1
ATOM 2265 C C . ALA B 1 125 ? 7.516 -10.531 5.582 1 72.75 125 ALA B C 1
ATOM 2267 O O . ALA B 1 125 ? 7.09 -11.281 6.461 1 72.75 125 ALA B O 1
ATOM 2268 N N . ASP B 1 126 ? 7.098 -9.391 5.395 1 68.69 126 ASP B N 1
ATOM 2269 C CA . ASP B 1 126 ? 6.016 -8.82 6.191 1 68.69 126 ASP B CA 1
ATOM 2270 C C . ASP B 1 126 ? 4.898 -8.289 5.297 1 68.69 126 ASP B C 1
ATOM 2272 O O . ASP B 1 126 ? 4.977 -8.383 4.07 1 68.69 126 ASP B O 1
ATOM 2276 N N . VAL B 1 127 ? 3.807 -8.078 6.055 1 58.59 127 VAL B N 1
ATOM 2277 C CA . VAL B 1 127 ? 2.699 -7.465 5.328 1 58.59 127 VAL B CA 1
ATOM 2278 C C . VAL B 1 127 ? 3.199 -6.238 4.57 1 58.59 127 VAL B C 1
ATOM 2280 O O . VAL B 1 127 ? 3.885 -5.383 5.137 1 58.59 127 VAL B O 1
ATOM 2283 N N . GLU B 1 128 ? 3.021 -6.508 3.268 1 60.22 128 GLU B N 1
ATOM 2284 C CA . GLU B 1 128 ? 3.51 -5.414 2.432 1 60.22 128 GLU B CA 1
ATOM 2285 C C . GLU B 1 128 ? 2.537 -4.238 2.439 1 60.22 128 GLU B C 1
ATOM 2287 O O . GLU B 1 128 ? 1.334 -4.418 2.238 1 60.22 128 GLU B O 1
ATOM 2292 N N . PRO B 1 129 ? 3.006 -3.109 2.738 1 55.28 129 PRO B N 1
ATOM 2293 C CA . PRO B 1 129 ? 2.162 -1.912 2.723 1 55.28 129 PRO B CA 1
ATOM 2294 C C . PRO B 1 129 ? 1.37 -1.767 1.425 1 55.28 129 PRO B C 1
ATOM 2296 O O . PRO B 1 129 ? 0.271 -1.205 1.428 1 55.28 129 PRO B O 1
ATOM 2299 N N . LEU B 1 130 ? 2.061 -2.17 0.247 1 59.88 130 LEU B N 1
ATOM 2300 C CA . LEU B 1 130 ? 1.381 -1.867 -1.009 1 59.88 130 LEU B CA 1
ATOM 2301 C C . LEU B 1 130 ? 0.55 -3.057 -1.478 1 59.88 130 LEU B C 1
ATOM 2303 O O . LEU B 1 130 ? 0.131 -3.109 -2.637 1 59.88 130 LEU B O 1
ATOM 2307 N N . GLY B 1 131 ? 0.262 -3.863 -0.555 1 75.94 131 GLY B N 1
ATOM 2308 C CA . GLY B 1 131 ? -0.503 -5.039 -0.943 1 75.94 131 GLY B CA 1
ATOM 2309 C C . GLY B 1 131 ? 0.304 -6.035 -1.755 1 75.94 131 GLY B C 1
ATOM 2310 O O . GLY B 1 131 ? 1.453 -5.766 -2.111 1 75.94 131 GLY B O 1
ATOM 2311 N N . SER B 1 132 ? -0.206 -7.156 -1.891 1 89.5 132 SER B N 1
ATOM 2312 C CA . SER B 1 132 ? 0.471 -8.266 -2.551 1 89.5 132 SER B CA 1
ATOM 2313 C C . SER B 1 132 ? -0.324 -8.766 -3.754 1 89.5 132 SER B C 1
ATOM 2315 O O . SER B 1 132 ? -1.518 -8.484 -3.875 1 89.5 132 SER B O 1
ATOM 2317 N N . VAL B 1 133 ? 0.427 -9.242 -4.727 1 95 133 VAL B N 1
ATOM 2318 C CA . VAL B 1 133 ? -0.201 -10.25 -5.582 1 95 133 VAL B CA 1
ATOM 2319 C C . VAL B 1 133 ? -0.315 -11.57 -4.828 1 95 133 VAL B C 1
ATOM 2321 O O . VAL B 1 133 ? 0.611 -11.969 -4.117 1 95 133 VAL B O 1
ATOM 2324 N N . TYR B 1 134 ? -1.435 -12.211 -5.051 1 95.44 134 TYR B N 1
ATOM 2325 C CA . TYR B 1 134 ? -1.625 -13.477 -4.359 1 95.44 134 TYR B CA 1
ATOM 2326 C C . TYR B 1 134 ? -1.703 -14.633 -5.352 1 95.44 134 TYR B C 1
ATOM 2328 O O . TYR B 1 134 ? -2.258 -14.484 -6.445 1 95.44 134 TYR B O 1
ATOM 2336 N N . LEU B 1 135 ? -1.108 -15.695 -4.957 1 97.94 135 LEU B N 1
ATOM 2337 C CA . LEU B 1 135 ? -1.207 -16.969 -5.668 1 97.94 135 LEU B CA 1
ATOM 2338 C C . LEU B 1 135 ? -1.901 -18.016 -4.805 1 97.94 135 LEU B C 1
ATOM 2340 O O . LEU B 1 135 ? -1.421 -18.344 -3.721 1 97.94 135 LEU B O 1
ATOM 2344 N N . GLU B 1 136 ? -3.014 -18.5 -5.25 1 97.5 136 GLU B N 1
ATOM 2345 C CA . GLU B 1 136 ? -3.752 -19.578 -4.594 1 97.5 136 GLU B CA 1
ATOM 2346 C C . GLU B 1 136 ? -3.717 -20.859 -5.426 1 97.5 136 GLU B C 1
ATOM 2348 O O . GLU B 1 136 ? -3.961 -20.828 -6.637 1 97.5 136 GLU B O 1
ATOM 2353 N N . ILE B 1 137 ? -3.377 -21.953 -4.809 1 98.25 137 ILE B N 1
ATOM 2354 C CA . ILE B 1 137 ? -3.414 -23.281 -5.43 1 98.25 137 ILE B CA 1
ATOM 2355 C C . ILE B 1 137 ? -4.352 -24.188 -4.641 1 98.25 137 ILE B C 1
ATOM 2357 O O . ILE B 1 137 ? -4.191 -24.359 -3.43 1 98.25 137 ILE B O 1
ATOM 2361 N N . GLU B 1 138 ? -5.277 -24.703 -5.301 1 97.94 138 GLU B N 1
ATOM 2362 C CA . GLU B 1 138 ? -6.211 -25.656 -4.707 1 97.94 138 GLU B CA 1
ATOM 2363 C C . GLU B 1 138 ? -6.117 -27.016 -5.391 1 97.94 138 GLU B C 1
ATOM 2365 O O . GLU B 1 138 ? -6.305 -27.125 -6.605 1 97.94 138 GLU B O 1
ATOM 2370 N N . ALA B 1 139 ? -5.824 -28.031 -4.609 1 97.81 139 ALA B N 1
ATOM 2371 C CA . ALA B 1 139 ? -5.754 -29.391 -5.121 1 97.81 139 ALA B CA 1
ATOM 2372 C C . ALA B 1 139 ? -6.879 -30.25 -4.551 1 97.81 139 ALA B C 1
ATOM 2374 O O . ALA B 1 139 ? -7.523 -29.875 -3.57 1 97.81 139 ALA B O 1
ATOM 2375 N N . GLU B 1 140 ? -7.094 -31.391 -5.156 1 96.56 140 GLU B N 1
ATOM 2376 C CA . GLU B 1 140 ? -8.188 -32.281 -4.766 1 96.56 140 GLU B CA 1
ATOM 2377 C C . GLU B 1 140 ? -7.887 -33 -3.447 1 96.56 140 GLU B C 1
ATOM 2379 O O . GLU B 1 140 ? -8.797 -33.312 -2.686 1 96.56 140 GLU B O 1
ATOM 2384 N N . THR B 1 141 ? -6.617 -33.219 -3.197 1 97.19 141 THR B N 1
ATOM 2385 C CA . THR B 1 141 ? -6.191 -33.906 -1.977 1 97.19 141 THR B CA 1
ATOM 2386 C C . THR B 1 141 ? -4.934 -33.25 -1.411 1 97.19 141 THR B C 1
ATOM 2388 O O . THR B 1 141 ? -4.191 -32.594 -2.137 1 97.19 141 THR B O 1
ATOM 2391 N N . PRO B 1 142 ? -4.742 -33.469 -0.136 1 97.75 142 PRO B N 1
ATOM 2392 C CA . PRO B 1 142 ? -3.498 -32.969 0.452 1 97.75 142 PRO B CA 1
ATOM 2393 C C . PRO B 1 142 ? -2.256 -33.5 -0.252 1 97.75 142 PRO B C 1
ATOM 2395 O O . PRO B 1 142 ? -1.292 -32.75 -0.463 1 97.75 142 PRO B O 1
ATOM 2398 N N . ASP B 1 143 ? -2.34 -34.719 -0.613 1 97 143 ASP B N 1
ATOM 2399 C CA . ASP B 1 143 ? -1.203 -35.344 -1.298 1 97 143 ASP B CA 1
ATOM 2400 C C . ASP B 1 143 ? -0.94 -34.656 -2.639 1 97 143 ASP B C 1
ATOM 2402 O O . ASP B 1 143 ? 0.214 -34.469 -3.029 1 97 143 ASP B O 1
ATOM 2406 N N . ALA B 1 144 ? -2.002 -34.375 -3.311 1 96.88 144 ALA B N 1
ATOM 2407 C CA . ALA B 1 144 ? -1.861 -33.688 -4.602 1 96.88 144 ALA B CA 1
ATOM 2408 C C . ALA B 1 144 ? -1.196 -32.312 -4.441 1 96.88 144 ALA B C 1
ATOM 2410 O O . ALA B 1 144 ? -0.315 -31.969 -5.223 1 96.88 144 ALA B O 1
ATOM 2411 N N . LEU B 1 145 ? -1.599 -31.562 -3.449 1 98.12 145 LEU B N 1
ATOM 2412 C CA . LEU B 1 145 ? -0.995 -30.266 -3.219 1 98.12 145 LEU B CA 1
ATOM 2413 C C . LEU B 1 145 ? 0.483 -30.391 -2.867 1 98.12 145 LEU B C 1
ATOM 2415 O O . LEU B 1 145 ? 1.318 -29.641 -3.375 1 98.12 145 LEU B O 1
ATOM 2419 N N . LEU B 1 146 ? 0.786 -31.359 -2.033 1 97.12 146 LEU B N 1
ATOM 2420 C CA . LEU B 1 146 ? 2.172 -31.578 -1.635 1 97.12 146 LEU B CA 1
ATOM 2421 C C . LEU B 1 146 ? 3.043 -31.906 -2.846 1 97.12 146 LEU B C 1
ATOM 2423 O O . LEU B 1 146 ? 4.18 -31.438 -2.939 1 97.12 146 LEU B O 1
ATOM 2427 N N . LYS B 1 147 ? 2.533 -32.688 -3.738 1 96.56 147 LYS B N 1
ATOM 2428 C CA . LYS B 1 147 ? 3.271 -33.031 -4.953 1 96.56 147 LYS B CA 1
ATOM 2429 C C . LYS B 1 147 ? 3.531 -31.781 -5.801 1 96.56 147 LYS B C 1
ATOM 2431 O O . LYS B 1 147 ? 4.617 -31.625 -6.367 1 96.56 147 LYS B O 1
ATOM 2436 N N . ILE B 1 148 ? 2.533 -30.938 -5.914 1 97.62 148 ILE B N 1
ATOM 2437 C CA . ILE B 1 148 ? 2.676 -29.703 -6.672 1 97.62 148 ILE B CA 1
ATOM 2438 C C . ILE B 1 148 ? 3.75 -28.828 -6.031 1 97.62 148 ILE B C 1
ATOM 2440 O O . ILE B 1 148 ? 4.625 -28.297 -6.727 1 97.62 148 ILE B O 1
ATOM 2444 N N . ILE B 1 149 ? 3.697 -28.672 -4.719 1 98.06 149 ILE B N 1
ATOM 2445 C CA . ILE B 1 149 ? 4.672 -27.844 -4.004 1 98.06 149 ILE B CA 1
ATOM 2446 C C . ILE B 1 149 ? 6.07 -28.438 -4.172 1 98.06 149 ILE B C 1
ATOM 2448 O O . ILE B 1 149 ? 7.039 -27.703 -4.379 1 98.06 149 ILE B O 1
ATOM 2452 N N . ASP B 1 150 ? 6.16 -29.734 -4.16 1 96.56 150 ASP B N 1
ATOM 2453 C CA . ASP B 1 150 ? 7.441 -30.406 -4.352 1 96.56 150 ASP B CA 1
ATOM 2454 C C . ASP B 1 150 ? 7.996 -30.156 -5.75 1 96.56 150 ASP B C 1
ATOM 2456 O O . ASP B 1 150 ? 9.211 -30.031 -5.93 1 96.56 150 ASP B O 1
ATOM 2460 N N . TRP B 1 151 ? 7.133 -30.203 -6.648 1 96.88 151 TRP B N 1
ATOM 2461 C CA . TRP B 1 151 ? 7.551 -29.906 -8.016 1 96.88 151 TRP B CA 1
ATOM 2462 C C . TRP B 1 151 ? 8.039 -28.469 -8.125 1 96.88 151 TRP B C 1
ATOM 2464 O O . TRP B 1 151 ? 9.07 -28.203 -8.75 1 96.88 151 TRP B O 1
ATOM 2474 N N . LEU B 1 152 ? 7.344 -27.531 -7.496 1 97.81 152 LEU B N 1
ATOM 2475 C CA . LEU B 1 152 ? 7.73 -26.125 -7.512 1 97.81 152 LEU B CA 1
ATOM 2476 C C . LEU B 1 152 ? 9.031 -25.906 -6.742 1 97.81 152 LEU B C 1
ATOM 2478 O O . LEU B 1 152 ? 9.883 -25.125 -7.164 1 97.81 152 LEU B O 1
ATOM 2482 N N . THR B 1 153 ? 9.109 -26.578 -5.594 1 98.06 153 THR B N 1
ATOM 2483 C CA . THR B 1 153 ? 10.164 -26.266 -4.637 1 98.06 153 THR B CA 1
ATOM 2484 C C . THR B 1 153 ? 10.75 -27.547 -4.047 1 98.06 153 THR B C 1
ATOM 2486 O O . THR B 1 153 ? 10.594 -27.812 -2.852 1 98.06 153 THR B O 1
ATOM 2489 N N . PRO B 1 154 ? 11.461 -28.297 -4.789 1 96.5 154 PRO B N 1
ATOM 2490 C CA . PRO B 1 154 ? 12.031 -29.547 -4.289 1 96.5 154 PRO B CA 1
ATOM 2491 C C . PRO B 1 154 ? 13.031 -29.328 -3.152 1 96.5 154 PRO B C 1
ATOM 2493 O O . PRO B 1 154 ? 13.492 -28.203 -2.941 1 96.5 154 PRO B O 1
ATOM 2496 N N . PRO B 1 155 ? 13.25 -30.375 -2.377 1 95 155 PRO B N 1
ATOM 2497 C CA . PRO B 1 155 ? 14.305 -30.25 -1.365 1 95 155 PRO B CA 1
ATOM 2498 C C . PRO B 1 155 ? 15.656 -29.859 -1.96 1 95 155 PRO B C 1
ATOM 2500 O O . PRO B 1 155 ? 15.984 -30.25 -3.076 1 95 155 PRO B O 1
ATOM 2503 N N . THR B 1 156 ? 16.266 -29.062 -1.179 1 94.69 156 THR B N 1
ATOM 2504 C CA . THR B 1 156 ? 17.562 -28.578 -1.67 1 94.69 156 THR B CA 1
ATOM 2505 C C . THR B 1 156 ? 18.672 -28.906 -0.678 1 94.69 156 THR B C 1
ATOM 2507 O O . THR B 1 156 ? 18.406 -29.172 0.499 1 94.69 156 THR B O 1
ATOM 2510 N N . LYS B 1 157 ? 19.859 -29.109 -1.142 1 93.12 157 LYS B N 1
ATOM 2511 C CA . LYS B 1 157 ? 21.109 -29.078 -0.39 1 93.12 157 LYS B CA 1
ATOM 2512 C C . LYS B 1 157 ? 21.984 -27.906 -0.823 1 93.12 157 LYS B C 1
ATOM 2514 O O . LYS B 1 157 ? 22.406 -27.828 -1.98 1 93.12 157 LYS B O 1
ATOM 2519 N N . GLU B 1 158 ? 22.172 -26.922 0.059 1 91.75 158 GLU B N 1
ATOM 2520 C CA . GLU B 1 158 ? 22.922 -25.703 -0.233 1 91.75 158 GLU B CA 1
ATOM 2521 C C . GLU B 1 158 ? 22.312 -24.953 -1.418 1 91.75 158 GLU B C 1
ATOM 2523 O O . GLU B 1 158 ? 23.031 -24.516 -2.314 1 91.75 158 GLU B O 1
ATOM 2528 N N . GLY B 1 159 ? 21 -25.047 -1.526 1 87.38 159 GLY B N 1
ATOM 2529 C CA . GLY B 1 159 ? 20.266 -24.281 -2.516 1 87.38 159 GLY B CA 1
ATOM 2530 C C . GLY B 1 159 ? 20.094 -25.016 -3.834 1 87.38 159 GLY B C 1
ATOM 2531 O O . GLY B 1 159 ? 19.453 -24.5 -4.75 1 87.38 159 GLY B O 1
ATOM 2532 N N . ILE B 1 160 ? 20.672 -26.234 -3.947 1 89.62 160 ILE B N 1
ATOM 2533 C CA . ILE B 1 160 ? 20.594 -27.031 -5.172 1 89.62 160 ILE B CA 1
ATOM 2534 C C . ILE B 1 160 ? 19.578 -28.156 -4.992 1 89.62 160 ILE B C 1
ATOM 2536 O O . ILE B 1 160 ? 19.625 -28.891 -4.008 1 89.62 160 ILE B O 1
ATOM 2540 N N . PRO B 1 161 ? 18.688 -28.234 -5.973 1 91.69 161 PRO B N 1
ATOM 2541 C CA . PRO B 1 161 ? 17.703 -29.312 -5.828 1 91.69 161 PRO B CA 1
ATOM 2542 C C . PRO B 1 161 ? 18.359 -30.703 -5.758 1 91.69 161 PRO B C 1
ATOM 2544 O O . PRO B 1 161 ? 19.25 -31 -6.539 1 91.69 161 PRO B O 1
ATOM 2547 N N . VAL B 1 162 ? 17.859 -31.484 -4.844 1 91.62 162 VAL B N 1
ATOM 2548 C CA . VAL B 1 162 ? 18.344 -32.844 -4.688 1 91.62 162 VAL B CA 1
ATOM 2549 C C . VAL B 1 162 ? 17.734 -33.75 -5.781 1 91.62 162 VAL B C 1
ATOM 2551 O O . VAL B 1 162 ? 18.375 -34.688 -6.234 1 91.62 162 VAL B O 1
ATOM 2554 N N . TYR B 1 163 ? 16.594 -33.438 -6.168 1 86.5 163 TYR B N 1
ATOM 2555 C CA . TYR B 1 163 ? 15.875 -34.031 -7.289 1 86.5 163 TYR B CA 1
ATOM 2556 C C . TYR B 1 163 ? 14.898 -33.031 -7.906 1 86.5 163 TYR B C 1
ATOM 2558 O O . TYR B 1 163 ? 14.633 -31.984 -7.328 1 86.5 163 TYR B O 1
ATOM 2566 N N . GLU B 1 164 ? 14.5 -33.344 -9.172 1 84.56 164 GLU B N 1
ATOM 2567 C CA . GLU B 1 164 ? 13.492 -32.5 -9.805 1 84.56 164 GLU B CA 1
ATOM 2568 C C . GLU B 1 164 ? 12.406 -33.312 -10.477 1 84.56 164 GLU B C 1
ATOM 2570 O O . GLU B 1 164 ? 12.695 -34.188 -11.297 1 84.56 164 GLU B O 1
ATOM 2575 N N . LEU B 1 165 ? 11.219 -33.062 -10.047 1 82.94 165 LEU B N 1
ATOM 2576 C CA . LEU B 1 165 ? 10.078 -33.656 -10.727 1 82.94 165 LEU B CA 1
ATOM 2577 C C . LEU B 1 165 ? 9.75 -32.906 -12.016 1 82.94 165 LEU B C 1
ATOM 2579 O O . LEU B 1 165 ? 9.992 -31.703 -12.109 1 82.94 165 LEU B O 1
ATOM 2583 N N . LYS B 1 166 ? 9.258 -33.75 -13.008 1 85.38 166 LYS B N 1
ATOM 2584 C CA . LYS B 1 166 ? 8.734 -33.125 -14.211 1 85.38 166 LYS B CA 1
ATOM 2585 C C . LYS B 1 166 ? 7.23 -32.875 -14.102 1 85.38 166 LYS B C 1
ATOM 2587 O O . LYS B 1 166 ? 6.543 -33.594 -13.359 1 85.38 166 LYS B O 1
ATOM 2592 N N . MET B 1 167 ? 6.777 -31.922 -14.773 1 81.38 167 MET B N 1
ATOM 2593 C CA . MET B 1 167 ? 5.359 -31.578 -14.695 1 81.38 167 MET B CA 1
ATOM 2594 C C . MET B 1 167 ? 4.492 -32.75 -15.109 1 81.38 167 MET B C 1
ATOM 2596 O O . MET B 1 167 ? 3.439 -33 -14.516 1 81.38 167 MET B O 1
ATOM 2600 N N . ASN B 1 168 ? 4.961 -33.438 -16.094 1 81.31 168 ASN B N 1
ATOM 2601 C CA . ASN B 1 168 ? 4.18 -34.562 -16.625 1 81.31 168 ASN B CA 1
ATOM 2602 C C . ASN B 1 168 ? 4.121 -35.719 -15.617 1 81.31 168 ASN B C 1
ATOM 2604 O O . ASN B 1 168 ? 3.34 -36.656 -15.789 1 81.31 168 ASN B O 1
ATOM 2608 N N . GLU B 1 169 ? 4.871 -35.594 -14.555 1 80.62 169 GLU B N 1
ATOM 2609 C CA . GLU B 1 169 ? 4.848 -36.562 -13.477 1 80.62 169 GLU B CA 1
ATOM 2610 C C . GLU B 1 169 ? 3.814 -36.219 -12.414 1 80.62 169 GLU B C 1
ATOM 2612 O O . GLU B 1 169 ? 3.611 -36.969 -11.453 1 80.62 169 GLU B O 1
ATOM 2617 N N . LEU B 1 170 ? 3.234 -35.094 -12.648 1 82.81 170 LEU B N 1
ATOM 2618 C CA . LEU B 1 170 ? 2.186 -34.656 -11.734 1 82.81 170 LEU B CA 1
ATOM 2619 C C . LEU B 1 170 ? 0.824 -35.156 -12.18 1 82.81 170 LEU B C 1
ATOM 2621 O O . LEU B 1 170 ? 0.567 -35.312 -13.375 1 82.81 170 LEU B O 1
#